Protein AF-A0A0N1C457-F1 (afdb_monomer_lite)

Foldseek 3Di:
DDDDDDDDDPDPPPPLDQDFDQAADDDDPCLVVWDKDKDFLVLLCPQPVQFNLSSCVPPPQKAQQVRDDPQADAQLQAEIAGNPPCPPASYLAFEAESHHTQAFQPSGHHNRLQPGSLQFGMKMWTAAADDDDPRVSHHGHYIYTYGDACVRNPQKDWDWDADPQGKIKIKIWGWDADPSKIKIKIKIWTWGQAAQPDDPVLDDPFFGHWTKIKMKIKMWIWDAPDSFKIKIKIWMWMKMWTDHGGPPFIKMKIKIKIKMWMFGHPPDTDIKIKMKMKMKIWGWDADSVPRDTPDTRPIDIDMDIDID

Secondary structure (DSSP, 8-state):
-PPPP---------PPP-----S-PPPPTTGGGSEEEEEEHHHHHT-TT--HHHHGGGSTTEEEGGG--TTTS-GGG--EEETTTTTTSS--EEEEETTEE-S-TTT----GGGS-GGGEEEEEEEESSS-STTGGG-SSEEEEEEEPPHHHH-SEEEEEEE-TT--EEEEEEE--EETTEEEEEEEEEEEE-----S-GGG--TTB---EEEEEEEEEEEEEEEETTEEEEEEEEEEEEEEE-SBTT-EEEEEEEEEEEEEEE-SSS-EEEEEEEEEEEEEEEEE-TTT-SEEEEE---EEEEEEE-

pLDDT: mean 89.5, std 13.27, range [35.31, 98.81]

Structure (mmCIF, N/CA/C/O backbone):
data_AF-A0A0N1C457-F1
#
_entry.id   AF-A0A0N1C457-F1
#
loop_
_atom_site.group_PDB
_atom_site.id
_atom_site.type_symbol
_atom_site.label_atom_id
_atom_site.label_alt_id
_atom_site.label_comp_id
_atom_site.label_asym_id
_atom_site.label_entity_id
_atom_site.label_seq_id
_atom_site.pdbx_PDB_ins_code
_atom_site.Cartn_x
_atom_site.Cartn_y
_atom_site.Cartn_z
_atom_site.occupancy
_atom_site.B_iso_or_equiv
_atom_site.auth_seq_id
_atom_site.auth_comp_id
_atom_site.auth_asym_id
_atom_site.auth_atom_id
_atom_site.pdbx_PDB_model_num
ATOM 1 N N . MET A 1 1 ? -26.236 -7.805 76.526 1.00 40.97 1 MET A N 1
ATOM 2 C CA . MET A 1 1 ? -26.616 -7.505 75.130 1.00 40.97 1 MET A CA 1
ATOM 3 C C . MET A 1 1 ? -25.550 -6.593 74.543 1.00 40.97 1 MET A C 1
ATOM 5 O O . MET A 1 1 ? -25.517 -5.427 74.907 1.00 40.97 1 MET A O 1
ATOM 9 N N . LEU A 1 2 ? -24.627 -7.135 73.743 1.00 35.31 2 LEU A N 1
ATOM 10 C CA . LEU A 1 2 ? -23.668 -6.343 72.961 1.00 35.31 2 LEU A CA 1
ATOM 11 C C . LEU A 1 2 ? -24.260 -6.084 71.563 1.00 35.31 2 LEU A C 1
ATOM 13 O O . LEU A 1 2 ? -24.882 -7.001 71.022 1.00 35.31 2 LEU A O 1
ATOM 17 N N . PRO A 1 3 ? -24.088 -4.889 70.972 1.00 45.28 3 PRO A N 1
ATOM 18 C CA . PRO A 1 3 ? -24.566 -4.611 69.626 1.00 45.28 3 PRO A CA 1
ATOM 19 C C . PRO A 1 3 ? -23.637 -5.261 68.590 1.00 45.28 3 PRO A C 1
ATOM 21 O O . PRO A 1 3 ? -22.413 -5.203 68.705 1.00 45.28 3 PRO A O 1
ATOM 24 N N . ALA A 1 4 ? -24.232 -5.897 67.583 1.00 40.72 4 ALA A N 1
ATOM 25 C CA . ALA A 1 4 ? -23.524 -6.476 66.451 1.00 40.72 4 ALA A CA 1
ATOM 26 C C . ALA A 1 4 ? -23.039 -5.362 65.506 1.00 40.72 4 ALA A C 1
ATOM 28 O O . ALA A 1 4 ? -23.840 -4.550 65.042 1.00 40.72 4 ALA A O 1
ATOM 29 N N . LEU A 1 5 ? -21.736 -5.332 65.210 1.00 46.19 5 LEU A N 1
ATOM 30 C CA . LEU A 1 5 ? -21.195 -4.537 64.108 1.00 46.19 5 LEU A CA 1
ATOM 31 C C . LEU A 1 5 ? -21.578 -5.196 62.778 1.00 46.19 5 LEU A C 1
ATOM 33 O O . LEU A 1 5 ? -21.236 -6.352 62.530 1.00 46.19 5 LEU A O 1
ATOM 37 N N . ALA A 1 6 ? -22.255 -4.445 61.913 1.00 43.31 6 ALA A N 1
ATOM 38 C CA . ALA A 1 6 ? -22.471 -4.828 60.527 1.00 43.31 6 ALA A CA 1
ATOM 39 C C . ALA A 1 6 ? -21.152 -4.689 59.748 1.00 43.31 6 ALA A C 1
ATOM 41 O O . ALA A 1 6 ? -20.626 -3.587 59.590 1.00 43.31 6 ALA A O 1
ATOM 42 N N . MET A 1 7 ? -20.614 -5.811 59.268 1.00 42.56 7 MET A N 1
ATOM 43 C CA . MET A 1 7 ? -19.548 -5.820 58.267 1.00 42.56 7 MET A CA 1
ATOM 44 C C . MET A 1 7 ? -20.120 -5.319 56.939 1.00 42.56 7 MET A C 1
ATOM 46 O O . MET A 1 7 ? -20.977 -5.966 56.339 1.00 42.56 7 MET A O 1
ATOM 50 N N . VAL A 1 8 ? -19.626 -4.174 56.471 1.00 46.50 8 VAL A N 1
ATOM 51 C CA . VAL A 1 8 ? -19.802 -3.743 55.084 1.00 46.50 8 VAL A CA 1
ATOM 52 C C . VAL A 1 8 ? -18.936 -4.658 54.223 1.00 46.50 8 VAL A C 1
ATOM 54 O O . VAL A 1 8 ? -17.710 -4.586 54.265 1.00 46.50 8 VAL A O 1
ATOM 57 N N . VAL A 1 9 ? -19.577 -5.557 53.481 1.00 45.03 9 VAL A N 1
ATOM 58 C CA . VAL A 1 9 ? -18.912 -6.354 52.448 1.00 45.03 9 VAL A CA 1
ATOM 59 C C . VAL A 1 9 ? -18.612 -5.409 51.282 1.00 45.03 9 VAL A C 1
ATOM 61 O O . VAL A 1 9 ? -19.547 -4.780 50.780 1.00 45.03 9 VAL A O 1
ATOM 64 N N . PRO A 1 10 ? -17.352 -5.260 50.840 1.00 43.53 10 PRO A N 1
ATOM 65 C CA . PRO A 1 10 ? -17.067 -4.497 49.638 1.00 43.53 10 PRO A CA 1
ATOM 66 C C . PRO A 1 10 ? -17.711 -5.223 48.455 1.00 43.53 10 PRO A C 1
ATOM 68 O O . PRO A 1 10 ? -17.363 -6.361 48.145 1.00 43.53 10 PRO A O 1
ATOM 71 N N . THR A 1 11 ? -18.670 -4.573 47.801 1.00 40.31 11 THR A N 1
ATOM 72 C CA . THR A 1 11 ? -19.134 -4.971 46.473 1.00 40.31 11 THR A CA 1
ATOM 73 C C . THR A 1 11 ? -17.927 -4.981 45.547 1.00 40.31 11 THR A C 1
ATOM 75 O O . THR A 1 11 ? -17.373 -3.927 45.233 1.00 40.31 11 THR A O 1
ATOM 78 N N . SER A 1 12 ? -17.500 -6.171 45.129 1.00 43.53 12 SER A N 1
ATOM 79 C CA . SER A 1 12 ? -16.571 -6.334 44.021 1.00 43.53 12 SER A CA 1
ATOM 80 C C . SER A 1 12 ? -17.226 -5.722 42.787 1.00 43.53 12 SER A C 1
ATOM 82 O O . SER A 1 12 ? -18.171 -6.290 42.241 1.00 43.53 12 SER A O 1
ATOM 84 N N . VAL A 1 13 ? -16.764 -4.541 42.375 1.00 43.06 13 VAL A N 1
ATOM 85 C CA . VAL A 1 13 ? -17.063 -4.016 41.044 1.00 43.06 13 VAL A CA 1
ATOM 86 C C . VAL A 1 13 ? -16.476 -5.033 40.078 1.00 43.06 13 VAL A C 1
ATOM 88 O O . VAL A 1 13 ? -15.259 -5.187 39.997 1.00 43.06 13 VAL A O 1
ATOM 91 N N . GLN A 1 14 ? -17.346 -5.798 39.427 1.00 46.25 14 GLN A N 1
ATOM 92 C CA . GLN A 1 14 ? -16.964 -6.685 38.343 1.00 46.25 14 GLN A CA 1
ATOM 93 C C . GLN A 1 14 ? -16.388 -5.765 37.267 1.00 46.25 14 GLN A C 1
ATOM 95 O O . GLN A 1 14 ? -17.127 -4.980 36.673 1.00 46.25 14 GLN A O 1
ATOM 100 N N . ALA A 1 15 ? -15.061 -5.745 37.133 1.00 52.09 15 ALA A N 1
ATOM 101 C CA . ALA A 1 15 ? -14.404 -4.942 36.117 1.00 52.09 15 ALA A CA 1
ATOM 102 C C . ALA A 1 15 ? -15.011 -5.357 34.775 1.00 52.09 15 ALA A C 1
ATOM 104 O O . ALA A 1 15 ? -14.940 -6.532 34.413 1.00 52.09 15 ALA A O 1
ATOM 105 N N . GLN A 1 16 ? -15.687 -4.425 34.099 1.00 58.00 16 GLN A N 1
ATOM 106 C CA . GLN A 1 16 ? -16.139 -4.657 32.735 1.00 58.00 16 GLN A CA 1
ATOM 107 C C . GLN A 1 16 ? -14.904 -5.019 31.915 1.00 58.00 16 GLN A C 1
ATOM 109 O O . GLN A 1 16 ? -13.926 -4.272 31.906 1.00 58.00 16 GLN A O 1
ATOM 114 N N . GLU A 1 17 ? -14.929 -6.200 31.308 1.00 67.44 17 GLU A N 1
ATOM 115 C CA . GLU A 1 17 ? -13.848 -6.677 30.459 1.00 67.44 17 GLU A CA 1
ATOM 116 C C . GLU A 1 17 ? -13.778 -5.772 29.227 1.00 67.44 17 GLU A C 1
ATOM 118 O O . GLU A 1 17 ? -14.739 -5.667 28.467 1.00 67.44 17 GLU A O 1
ATOM 123 N N . ILE A 1 18 ? -12.662 -5.062 29.068 1.00 68.62 18 ILE A N 1
ATOM 124 C CA . ILE A 1 18 ? -12.428 -4.192 27.917 1.00 68.62 18 ILE A CA 1
ATOM 125 C C . ILE A 1 18 ? -11.719 -5.037 26.863 1.00 68.62 18 ILE A C 1
ATOM 127 O O . ILE A 1 18 ? -10.550 -5.385 27.020 1.00 68.62 18 ILE A O 1
ATOM 131 N N . VAL A 1 19 ? -12.426 -5.378 25.786 1.00 70.81 19 VAL A N 1
ATOM 132 C CA . VAL A 1 19 ? -11.867 -6.175 24.687 1.00 70.81 19 VAL A CA 1
ATOM 133 C C . VAL A 1 19 ? -11.527 -5.255 23.520 1.00 70.81 19 VAL A C 1
ATOM 135 O O . VAL A 1 19 ? -12.410 -4.707 22.863 1.00 70.81 19 VAL A O 1
ATOM 138 N N . VAL A 1 20 ? -10.234 -5.107 23.234 1.00 75.38 20 VAL A N 1
ATOM 139 C CA . VAL A 1 20 ? -9.750 -4.345 22.076 1.00 75.38 20 VAL A CA 1
ATOM 140 C C . VAL A 1 20 ? -9.499 -5.287 20.908 1.00 75.38 20 VAL A C 1
ATOM 142 O O . VAL A 1 20 ? -8.620 -6.145 20.966 1.00 75.38 20 VAL A O 1
ATOM 145 N N . ILE A 1 21 ? -10.266 -5.108 19.831 1.00 86.00 21 ILE A N 1
ATOM 146 C CA . ILE A 1 21 ? -10.245 -6.004 18.668 1.00 86.00 21 ILE A CA 1
ATOM 147 C C . ILE A 1 21 ? -9.466 -5.369 17.522 1.00 86.00 21 ILE A C 1
ATOM 149 O O . ILE A 1 21 ? -8.806 -6.071 16.764 1.00 86.00 21 ILE A O 1
ATOM 153 N N . GLY A 1 22 ? -9.545 -4.046 17.350 1.00 76.75 22 GLY A N 1
ATOM 154 C CA . GLY A 1 22 ? -8.873 -3.358 16.245 1.00 76.75 22 GLY A CA 1
ATOM 155 C C . GLY A 1 22 ? -9.385 -3.744 14.849 1.00 76.75 22 GLY A C 1
ATOM 156 O O . GLY A 1 22 ? -8.773 -3.378 13.850 1.00 76.75 22 GLY A O 1
ATOM 157 N N . ALA A 1 23 ? -10.502 -4.460 14.751 1.00 86.50 23 ALA A N 1
ATOM 158 C CA . ALA A 1 23 ? -11.144 -4.806 13.488 1.00 86.50 23 ALA A CA 1
ATOM 159 C C . ALA A 1 23 ? -12.429 -3.994 13.298 1.00 86.50 23 ALA A C 1
ATOM 161 O O . ALA A 1 23 ? -12.865 -3.261 14.183 1.00 86.50 23 ALA A O 1
ATOM 162 N N . GLY A 1 24 ? -13.057 -4.122 12.133 1.00 85.81 24 GLY A N 1
ATOM 163 C CA . GLY A 1 24 ? -14.405 -3.602 11.931 1.00 85.81 24 GLY A CA 1
ATOM 164 C C . GLY A 1 24 ? -15.481 -4.333 12.721 1.00 85.81 24 GLY A C 1
ATOM 165 O O . GLY A 1 24 ? -15.199 -5.214 13.537 1.00 85.81 24 GLY A O 1
ATOM 166 N N . LEU A 1 25 ? -16.735 -3.992 12.423 1.00 89.06 25 LEU A N 1
ATOM 167 C CA . LEU A 1 25 ? -17.843 -4.892 12.728 1.00 89.06 25 LEU A CA 1
ATOM 168 C C . LEU A 1 25 ? -17.724 -6.180 11.915 1.00 89.06 25 LEU A C 1
ATOM 170 O O . LEU A 1 25 ? -17.139 -6.199 10.828 1.00 89.06 25 LEU A O 1
ATOM 174 N N . GLU A 1 26 ? -18.299 -7.245 12.460 1.00 84.12 26 GLU A N 1
ATOM 175 C CA . GLU A 1 26 ? -18.375 -8.528 11.779 1.00 84.12 26 GLU A CA 1
ATOM 176 C C . GLU A 1 26 ? -19.161 -8.424 10.471 1.00 84.12 26 GLU A C 1
ATOM 178 O O . GLU A 1 26 ? -20.007 -7.545 10.270 1.00 84.12 26 GLU A O 1
ATOM 183 N N . ALA A 1 27 ? -18.868 -9.350 9.560 1.00 78.62 27 ALA A N 1
ATOM 184 C CA . ALA A 1 27 ? -19.582 -9.429 8.302 1.00 78.62 27 ALA A CA 1
ATOM 185 C C . ALA A 1 27 ? -21.084 -9.678 8.556 1.00 78.62 27 ALA A C 1
ATOM 187 O O . ALA A 1 27 ? -21.442 -10.452 9.447 1.00 78.62 27 ALA A O 1
ATOM 188 N N . PRO A 1 28 ? -21.983 -9.061 7.769 1.00 77.88 28 PRO A N 1
ATOM 189 C CA . PRO A 1 28 ? -23.415 -9.244 7.959 1.00 77.88 28 PRO A CA 1
ATOM 190 C C . PRO A 1 28 ? -23.817 -10.712 7.725 1.00 77.88 28 PRO A C 1
ATOM 192 O O . PRO A 1 28 ? -23.174 -11.394 6.925 1.00 77.88 28 PRO A O 1
ATOM 195 N N . PRO A 1 29 ? -24.941 -11.191 8.291 1.00 77.62 29 PRO A N 1
ATOM 196 C CA . PRO A 1 29 ? -25.407 -12.573 8.109 1.00 77.62 29 PRO A CA 1
ATOM 197 C C . PRO A 1 29 ? -25.621 -12.996 6.648 1.00 77.62 29 PRO A C 1
ATOM 199 O O . PRO A 1 29 ? -25.626 -14.182 6.339 1.00 77.62 29 PRO A O 1
ATOM 202 N N . ALA A 1 30 ? -25.794 -12.033 5.737 1.00 76.62 30 ALA A N 1
ATOM 203 C CA . ALA A 1 30 ? -25.919 -12.265 4.299 1.00 76.62 30 ALA A CA 1
ATOM 204 C C . ALA A 1 30 ? -24.568 -12.438 3.575 1.00 76.62 30 ALA A C 1
ATOM 206 O O . ALA A 1 30 ? -24.553 -12.791 2.398 1.00 76.62 30 ALA A O 1
ATOM 207 N N . ALA A 1 31 ? -23.432 -12.204 4.240 1.00 75.62 31 ALA A N 1
ATOM 208 C CA . ALA A 1 31 ? -22.099 -12.340 3.652 1.00 75.62 31 ALA A CA 1
ATOM 209 C C . ALA A 1 31 ? -21.825 -13.726 3.029 1.00 75.62 31 ALA A C 1
ATOM 211 O O . ALA A 1 31 ? -21.263 -13.751 1.933 1.00 75.62 31 ALA A O 1
ATOM 212 N N . PRO A 1 32 ? -22.277 -14.861 3.609 1.00 76.38 32 PRO A N 1
ATOM 213 C CA . PRO A 1 32 ? -22.110 -16.183 2.998 1.00 76.38 32 PRO A CA 1
ATOM 214 C C . PRO A 1 32 ? -22.813 -16.356 1.644 1.00 76.38 32 PRO A C 1
ATOM 216 O O . PRO A 1 32 ? -22.491 -17.286 0.910 1.00 76.38 32 PRO A O 1
ATOM 219 N N . ALA A 1 33 ? -23.766 -15.483 1.289 1.00 79.56 33 ALA A N 1
ATOM 220 C CA . ALA A 1 33 ? -24.382 -15.497 -0.039 1.00 79.56 33 ALA A CA 1
ATOM 221 C C . ALA A 1 33 ? -23.400 -15.062 -1.143 1.00 79.56 33 ALA A C 1
ATOM 223 O O . ALA A 1 33 ? -23.609 -15.371 -2.318 1.00 79.56 33 ALA A O 1
ATOM 224 N N . TYR A 1 34 ? -22.327 -14.355 -0.779 1.00 78.69 34 TYR A N 1
ATOM 225 C CA . TYR A 1 34 ? -21.251 -13.989 -1.688 1.00 78.69 34 TYR A CA 1
ATOM 226 C C . TYR A 1 34 ? -20.156 -15.049 -1.695 1.00 78.69 34 TYR A C 1
ATOM 228 O O . TYR A 1 34 ? -19.904 -15.751 -0.719 1.00 78.69 34 TYR A O 1
ATOM 236 N N . ASN A 1 35 ? -19.447 -15.136 -2.817 1.00 83.38 35 ASN A N 1
ATOM 237 C CA . ASN A 1 35 ? -18.304 -16.025 -2.921 1.00 83.38 35 ASN A CA 1
ATOM 238 C C . ASN A 1 35 ? -17.059 -15.335 -2.343 1.00 83.38 35 ASN A C 1
ATOM 240 O O . ASN A 1 35 ? -16.401 -14.557 -3.046 1.00 83.38 35 ASN A O 1
ATOM 244 N N . ILE A 1 36 ? -16.794 -15.604 -1.063 1.00 88.06 36 ILE A N 1
ATOM 245 C CA . ILE A 1 36 ? -15.694 -15.038 -0.278 1.00 88.06 36 ILE A CA 1
ATOM 246 C C . ILE A 1 36 ? -14.602 -16.095 -0.107 1.00 88.06 36 ILE A C 1
ATOM 248 O O . ILE A 1 36 ? -14.870 -17.225 0.295 1.00 88.06 36 ILE A O 1
ATOM 252 N N . GLN A 1 37 ? -13.361 -15.716 -0.395 1.00 91.88 37 GLN A N 1
ATOM 253 C CA . GLN A 1 37 ? -12.172 -16.505 -0.097 1.00 91.88 37 GLN A CA 1
ATOM 254 C C . GLN A 1 37 ? -11.291 -15.728 0.877 1.00 91.88 37 GLN A C 1
ATOM 256 O O . GLN A 1 37 ? -10.879 -14.612 0.571 1.00 91.88 37 GLN A O 1
ATOM 261 N N . THR A 1 38 ? -10.981 -16.323 2.024 1.00 93.50 38 THR A N 1
ATOM 262 C CA . THR A 1 38 ? -10.044 -15.747 2.994 1.00 93.50 38 THR A CA 1
ATOM 263 C C . THR A 1 38 ? -8.648 -16.306 2.750 1.00 93.50 38 THR A C 1
ATOM 265 O O . THR A 1 38 ? -8.479 -17.514 2.595 1.00 93.50 38 THR A O 1
ATOM 268 N N . ILE A 1 39 ? -7.661 -15.419 2.705 1.00 95.25 39 ILE A N 1
ATOM 269 C CA . ILE A 1 39 ? -6.234 -15.728 2.739 1.00 95.25 39 ILE A CA 1
ATOM 270 C C . ILE A 1 39 ? -5.750 -15.274 4.114 1.00 95.25 39 ILE A C 1
ATOM 272 O O . ILE A 1 39 ? -5.825 -14.086 4.434 1.00 95.25 39 ILE A O 1
ATOM 276 N N . ASP A 1 40 ? -5.334 -16.222 4.945 1.00 95.56 40 ASP A N 1
ATOM 277 C CA . ASP A 1 40 ? -4.833 -15.949 6.290 1.00 95.56 40 ASP A CA 1
ATOM 278 C C . ASP A 1 40 ? -3.399 -15.397 6.275 1.00 95.56 40 ASP A C 1
ATOM 280 O O . ASP A 1 40 ? -2.736 -15.326 5.235 1.00 95.56 40 ASP A O 1
ATOM 284 N N . ARG A 1 41 ? -2.928 -14.960 7.447 1.00 94.88 41 ARG A N 1
ATOM 285 C CA . ARG A 1 41 ? -1.592 -14.386 7.628 1.00 94.88 41 ARG A CA 1
ATOM 286 C C . ARG A 1 41 ? -0.486 -15.322 7.158 1.00 94.88 41 ARG A C 1
ATOM 288 O O . ARG A 1 41 ? 0.412 -14.868 6.456 1.00 94.88 41 ARG A O 1
ATOM 295 N N . ASP A 1 42 ? -0.549 -16.596 7.526 1.00 94.19 42 ASP A N 1
ATOM 296 C CA . ASP A 1 42 ? 0.491 -17.563 7.177 1.00 94.19 42 ASP A CA 1
ATOM 297 C C . ASP A 1 42 ? 0.603 -17.680 5.656 1.00 94.19 42 ASP A C 1
ATOM 299 O O . ASP A 1 42 ? 1.690 -17.524 5.095 1.00 94.19 42 ASP A O 1
ATOM 303 N N . ARG A 1 43 ? -0.533 -17.787 4.956 1.00 94.00 43 ARG A N 1
ATOM 304 C CA . ARG A 1 43 ? -0.544 -17.825 3.495 1.00 94.00 43 ARG A CA 1
ATOM 305 C C . ARG A 1 43 ? -0.128 -16.502 2.848 1.00 94.00 43 ARG A C 1
ATOM 307 O O . ARG A 1 43 ? 0.490 -16.527 1.783 1.00 94.00 43 ARG A O 1
ATOM 314 N N . LEU A 1 44 ? -0.437 -15.353 3.457 1.00 94.69 44 LEU A N 1
ATOM 315 C CA . LEU A 1 44 ? 0.055 -14.046 2.995 1.00 94.69 44 LEU A CA 1
ATOM 316 C C . LEU A 1 44 ? 1.587 -13.951 3.068 1.00 94.69 44 LEU A C 1
ATOM 318 O O . LEU A 1 44 ? 2.201 -13.338 2.195 1.00 94.69 44 LEU A O 1
ATOM 322 N N . LEU A 1 45 ? 2.194 -14.564 4.087 1.00 93.69 45 LEU A N 1
ATOM 323 C CA . LEU A 1 45 ? 3.640 -14.562 4.325 1.00 93.69 45 LEU A CA 1
ATOM 324 C C . LEU A 1 45 ? 4.408 -15.584 3.472 1.00 93.69 45 LEU A C 1
ATOM 326 O O . LEU A 1 45 ? 5.610 -15.431 3.272 1.00 93.69 45 LEU A O 1
ATOM 330 N N . GLU A 1 46 ? 3.734 -16.604 2.940 1.00 93.00 46 GLU A N 1
ATOM 331 C CA . GLU A 1 46 ? 4.342 -17.631 2.081 1.00 93.00 46 GLU A CA 1
ATOM 332 C C . GLU A 1 46 ? 4.713 -17.134 0.673 1.00 93.00 46 GLU A C 1
ATOM 334 O O . GLU A 1 46 ? 5.440 -17.818 -0.055 1.00 93.00 46 GLU A O 1
ATOM 339 N N . ALA A 1 47 ? 4.224 -15.963 0.254 1.00 87.88 47 ALA A N 1
ATOM 340 C CA . ALA A 1 47 ? 4.549 -15.403 -1.052 1.00 87.88 47 ALA A CA 1
ATOM 341 C C . ALA A 1 47 ? 6.051 -15.084 -1.141 1.00 87.88 47 ALA A C 1
ATOM 343 O O . ALA A 1 47 ? 6.530 -14.109 -0.567 1.00 87.88 47 ALA A O 1
ATOM 344 N N . ALA A 1 48 ? 6.794 -15.879 -1.916 1.00 85.06 48 ALA A N 1
ATOM 345 C CA . ALA A 1 48 ? 8.250 -15.758 -2.045 1.00 85.06 48 ALA A CA 1
ATOM 346 C C . ALA A 1 48 ? 8.719 -14.389 -2.568 1.00 85.06 48 ALA A C 1
ATOM 348 O O . ALA A 1 48 ? 9.866 -14.001 -2.357 1.00 85.06 48 ALA A O 1
ATOM 349 N N . SER A 1 49 ? 7.849 -13.659 -3.267 1.00 87.44 49 SER A N 1
ATOM 350 C CA . SER A 1 49 ? 8.125 -12.297 -3.724 1.00 87.44 49 SER A CA 1
ATOM 351 C C . SER A 1 49 ? 8.023 -11.237 -2.621 1.00 87.44 49 SER A C 1
ATOM 353 O O . SER A 1 49 ? 8.459 -10.107 -2.847 1.00 87.44 49 SER A O 1
ATOM 355 N N . GLY A 1 50 ? 7.415 -11.560 -1.473 1.00 89.44 50 GLY A N 1
ATOM 356 C CA . GLY A 1 50 ? 7.098 -10.608 -0.406 1.00 89.44 50 GLY A CA 1
ATOM 357 C C . GLY A 1 50 ? 6.030 -9.579 -0.794 1.00 89.44 50 GLY A C 1
ATOM 358 O O . GLY A 1 50 ? 5.914 -8.538 -0.150 1.00 89.44 50 GLY A O 1
ATOM 359 N N . ARG A 1 51 ? 5.276 -9.812 -1.881 1.00 91.31 51 ARG A N 1
ATOM 360 C CA . ARG A 1 51 ? 4.311 -8.849 -2.432 1.00 91.31 51 ARG A CA 1
ATOM 361 C C . ARG A 1 51 ? 2.874 -9.299 -2.246 1.00 91.31 51 ARG A C 1
ATOM 363 O O . ARG A 1 51 ? 2.530 -10.469 -2.422 1.00 91.31 51 ARG A O 1
ATOM 370 N N . LEU A 1 52 ? 2.012 -8.326 -1.970 1.00 94.44 52 LEU A N 1
ATOM 371 C CA . LEU A 1 52 ? 0.590 -8.564 -1.771 1.00 94.44 52 LEU A CA 1
ATOM 372 C C . LEU A 1 52 ? -0.070 -9.132 -3.030 1.00 94.44 52 LEU A C 1
ATOM 374 O O . LEU A 1 52 ? -0.831 -10.089 -2.949 1.00 94.44 52 LEU A O 1
ATOM 378 N N . GLU A 1 53 ? 0.222 -8.581 -4.204 1.00 92.56 53 GLU A N 1
ATOM 379 C CA . GLU A 1 53 ? -0.393 -9.007 -5.461 1.00 92.56 53 GLU A CA 1
ATOM 380 C C . GLU A 1 53 ? 0.003 -10.424 -5.905 1.00 92.56 53 GLU A C 1
ATOM 382 O O . GLU A 1 53 ? -0.668 -11.008 -6.759 1.00 92.56 53 GLU A O 1
ATOM 387 N N . ASP A 1 54 ? 1.078 -10.975 -5.343 1.00 92.12 54 ASP A N 1
ATOM 388 C CA . ASP A 1 54 ? 1.486 -12.366 -5.528 1.00 92.12 54 ASP A CA 1
ATOM 389 C C . ASP A 1 54 ? 0.782 -13.276 -4.516 1.00 92.12 54 ASP A C 1
ATOM 391 O O . ASP A 1 54 ? 0.192 -14.284 -4.899 1.00 92.12 54 ASP A O 1
ATOM 395 N N . ALA A 1 55 ? 0.704 -12.868 -3.244 1.00 93.44 55 ALA A N 1
ATOM 396 C CA . ALA A 1 55 ? -0.082 -13.578 -2.233 1.00 93.44 55 ALA A CA 1
ATOM 397 C C . ALA A 1 55 ? -1.565 -13.712 -2.641 1.00 93.44 55 ALA A C 1
ATOM 399 O O . ALA A 1 55 ? -2.162 -14.793 -2.568 1.00 93.44 55 ALA A O 1
ATOM 400 N N . LEU A 1 56 ? -2.142 -12.628 -3.173 1.00 93.62 56 LEU A N 1
ATOM 401 C CA . LEU A 1 56 ? -3.511 -12.589 -3.694 1.00 93.62 56 LEU A CA 1
ATOM 402 C C . LEU A 1 56 ? -3.705 -13.435 -4.964 1.00 93.62 56 LEU A C 1
ATOM 404 O O . LEU A 1 56 ? -4.843 -13.768 -5.291 1.00 93.62 56 LEU A O 1
ATOM 408 N N . SER A 1 57 ? -2.634 -13.824 -5.669 1.00 90.88 57 SER A N 1
ATOM 409 C CA . SER A 1 57 ? -2.732 -14.660 -6.877 1.00 90.88 57 SER A CA 1
ATOM 410 C C . SER A 1 57 ? -3.265 -16.068 -6.603 1.00 90.88 57 SER A C 1
ATOM 412 O O . SER A 1 57 ? -3.797 -16.717 -7.504 1.00 90.88 57 SER A O 1
ATOM 414 N N . SER A 1 58 ? -3.204 -16.506 -5.342 1.00 87.06 58 SER A N 1
ATOM 415 C CA . SER A 1 58 ? -3.834 -17.740 -4.871 1.00 87.06 58 SER A CA 1
ATOM 416 C C . SER A 1 58 ? -5.370 -17.676 -4.849 1.00 87.06 58 SER A C 1
ATOM 418 O O . SER A 1 58 ? -6.033 -18.715 -4.769 1.00 87.06 58 SER A O 1
ATOM 420 N N . ALA A 1 59 ? -5.961 -16.479 -4.945 1.00 90.50 59 ALA A N 1
ATOM 421 C CA . ALA A 1 59 ? 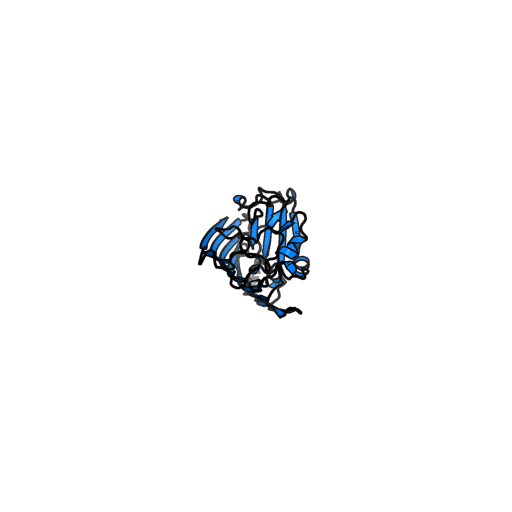-7.404 -16.320 -5.006 1.00 90.50 59 ALA A CA 1
ATOM 422 C C . ALA A 1 59 ? -7.953 -16.663 -6.396 1.00 90.50 59 ALA A C 1
ATOM 424 O O . ALA A 1 59 ? -7.506 -16.144 -7.423 1.00 90.50 59 ALA A O 1
ATOM 425 N N . ALA A 1 60 ? -8.991 -17.500 -6.448 1.00 86.19 60 ALA A N 1
ATOM 426 C CA . ALA A 1 60 ? -9.567 -17.899 -7.726 1.00 86.19 60 ALA A CA 1
ATOM 427 C C . ALA A 1 60 ? -10.137 -16.683 -8.478 1.00 86.19 60 ALA A C 1
ATOM 429 O O . ALA A 1 60 ? -10.885 -15.875 -7.921 1.00 86.19 60 ALA A O 1
ATOM 430 N N . GLY A 1 61 ? -9.800 -16.570 -9.765 1.00 87.50 61 GLY A N 1
ATOM 431 C CA . GLY A 1 61 ? -10.247 -15.479 -10.632 1.00 87.50 61 GLY A CA 1
ATOM 432 C C . GLY A 1 61 ? -9.515 -14.149 -10.433 1.00 87.50 61 GLY A C 1
ATOM 433 O O . GLY A 1 61 ? -9.925 -13.178 -11.069 1.00 87.50 61 GLY A O 1
ATOM 434 N N . PHE A 1 62 ? -8.474 -14.098 -9.594 1.00 90.69 62 PHE A N 1
ATOM 435 C CA . PHE A 1 62 ? -7.577 -12.953 -9.459 1.00 90.69 62 PHE A CA 1
ATOM 436 C C . PHE A 1 62 ? -6.655 -12.820 -10.671 1.00 90.69 62 PHE A C 1
ATOM 438 O O . PHE A 1 62 ? -6.077 -13.794 -11.151 1.00 90.69 62 PHE A O 1
ATOM 445 N N . GLN A 1 63 ? -6.487 -11.591 -11.154 1.00 89.56 63 GLN A N 1
ATOM 446 C CA . GLN A 1 63 ? -5.462 -11.269 -12.135 1.00 89.56 63 GLN A CA 1
ATOM 447 C C . GLN A 1 63 ? -4.961 -9.838 -11.931 1.00 89.56 63 GLN A C 1
ATOM 449 O O . GLN A 1 63 ? -5.751 -8.899 -11.812 1.00 89.56 63 GLN A O 1
ATOM 454 N N . GLN A 1 64 ? -3.641 -9.661 -11.975 1.00 88.62 64 GLN A N 1
ATOM 455 C CA . GLN A 1 64 ? -3.025 -8.339 -12.052 1.00 88.62 64 GLN A CA 1
ATOM 456 C C . GLN A 1 64 ? -3.302 -7.698 -13.419 1.00 88.62 64 GLN A C 1
ATOM 458 O O . GLN A 1 64 ? -3.247 -8.356 -14.472 1.00 88.62 64 GLN A O 1
ATOM 463 N N . PHE A 1 65 ? -3.558 -6.393 -13.425 1.00 83.69 65 PHE A N 1
ATOM 464 C CA . PHE A 1 65 ? -3.633 -5.616 -14.654 1.00 83.69 65 PHE A CA 1
ATOM 465 C C . PHE A 1 65 ? -2.280 -5.676 -15.377 1.00 83.69 65 PHE A C 1
ATOM 467 O O . PHE A 1 65 ? -1.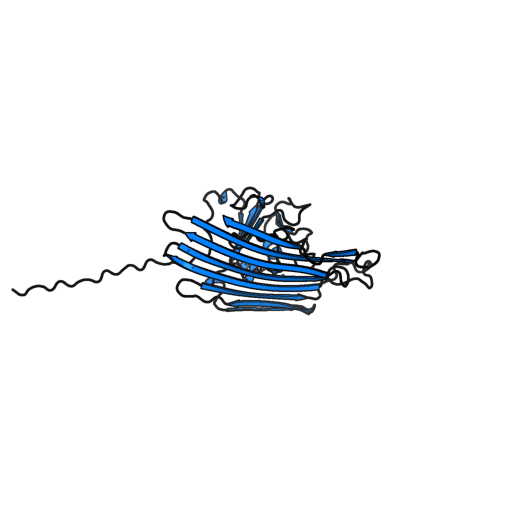227 -5.474 -14.785 1.00 83.69 65 PHE A O 1
ATOM 474 N N . ARG A 1 66 ? -2.291 -6.054 -16.662 1.00 83.19 66 ARG A N 1
ATOM 475 C CA . ARG A 1 66 ? -1.081 -6.294 -17.482 1.00 83.19 66 ARG A CA 1
ATOM 476 C C . ARG A 1 66 ? -0.086 -7.342 -16.935 1.00 83.19 66 ARG A C 1
ATOM 478 O O . ARG A 1 66 ? 1.010 -7.449 -17.480 1.00 83.19 66 ARG A O 1
ATOM 485 N N . ARG A 1 67 ? -0.482 -8.160 -15.945 1.00 84.94 67 ARG A N 1
ATOM 486 C CA . ARG A 1 67 ? 0.259 -9.345 -15.452 1.00 84.94 67 ARG A CA 1
ATOM 487 C C . ARG A 1 67 ? 1.735 -9.060 -15.140 1.00 84.94 67 ARG A C 1
ATOM 489 O O . ARG A 1 67 ? 2.610 -9.829 -15.526 1.00 84.94 67 ARG A O 1
ATOM 496 N N . SER A 1 68 ? 2.005 -7.918 -14.520 1.00 83.56 68 SER A N 1
ATOM 497 C CA . SER A 1 68 ? 3.352 -7.482 -14.156 1.00 83.56 68 SER A CA 1
ATOM 498 C C . SER A 1 68 ? 3.339 -6.998 -12.714 1.00 83.56 68 SER A C 1
ATOM 500 O O . SER A 1 68 ? 2.483 -6.186 -12.370 1.00 83.56 68 SER A O 1
ATOM 502 N N . ASP A 1 69 ? 4.303 -7.461 -11.919 1.00 84.56 69 ASP A N 1
ATOM 503 C CA . ASP A 1 69 ? 4.398 -7.124 -10.497 1.00 84.56 69 ASP A CA 1
ATOM 504 C C . ASP A 1 69 ? 4.631 -5.621 -10.250 1.00 84.56 69 ASP A C 1
ATOM 506 O O . ASP A 1 69 ? 4.907 -4.823 -11.169 1.00 84.56 69 ASP A O 1
ATOM 510 N N . SER A 1 70 ? 4.551 -5.226 -8.978 1.00 87.06 70 SER A N 1
ATOM 511 C CA . SER A 1 70 ? 4.787 -3.856 -8.540 1.00 87.06 70 SER A CA 1
ATOM 512 C C . SER A 1 70 ? 6.253 -3.414 -8.591 1.00 87.06 70 SER A C 1
ATOM 514 O O . SER A 1 70 ? 6.577 -2.373 -8.038 1.00 87.06 70 SER A O 1
ATOM 516 N N . ARG A 1 71 ? 7.165 -4.155 -9.224 1.00 89.44 71 ARG A N 1
ATOM 517 C CA . ARG A 1 71 ? 8.572 -3.743 -9.381 1.00 89.44 71 ARG A CA 1
ATOM 518 C C . ARG A 1 71 ? 8.920 -3.480 -10.836 1.00 89.44 71 ARG A C 1
ATOM 520 O O . ARG A 1 71 ? 9.747 -2.624 -11.126 1.00 89.44 71 ARG A O 1
ATOM 527 N N . ALA A 1 72 ? 8.264 -4.183 -11.757 1.00 89.69 72 ALA A N 1
ATOM 528 C CA . ALA A 1 72 ? 8.639 -4.194 -13.167 1.00 89.69 72 ALA A CA 1
ATOM 529 C C . ALA A 1 72 ? 7.676 -3.466 -14.114 1.00 89.69 72 ALA A C 1
ATOM 531 O O . ALA A 1 72 ? 7.824 -3.549 -15.336 1.00 89.69 72 ALA A O 1
ATOM 532 N N . SER A 1 73 ? 6.686 -2.750 -13.587 1.00 90.12 73 SER A N 1
ATOM 533 C CA . SER A 1 73 ? 5.709 -2.025 -14.406 1.00 90.12 73 SER A CA 1
ATOM 534 C C . SER A 1 73 ? 5.465 -0.603 -13.912 1.00 90.12 73 SER A C 1
ATOM 536 O O . SER A 1 73 ? 5.984 -0.191 -12.882 1.00 90.12 73 SER A O 1
ATOM 538 N N . ASN A 1 74 ? 4.725 0.196 -14.676 1.00 92.88 74 ASN A N 1
ATOM 539 C CA . ASN A 1 74 ? 4.400 1.566 -14.280 1.00 92.88 74 ASN A CA 1
ATOM 540 C C . ASN A 1 74 ? 3.408 1.545 -13.095 1.00 92.88 74 ASN A C 1
ATOM 542 O O . ASN A 1 74 ? 2.479 0.736 -13.145 1.00 92.88 74 ASN A O 1
ATOM 546 N N . PRO A 1 75 ? 3.540 2.407 -12.065 1.00 92.06 75 PRO A N 1
ATOM 547 C CA . PRO A 1 75 ? 2.561 2.516 -10.981 1.00 92.06 75 PRO A CA 1
ATOM 548 C C . PRO A 1 75 ? 1.119 2.679 -11.481 1.00 92.06 75 PRO A C 1
ATOM 550 O O . PRO A 1 75 ? 0.224 2.002 -10.994 1.00 92.06 75 PRO A O 1
ATOM 553 N N . SER A 1 76 ? 0.893 3.449 -12.553 1.00 91.38 76 SER A N 1
ATOM 554 C CA . SER A 1 76 ? -0.440 3.608 -13.164 1.00 91.38 76 SER A CA 1
ATOM 555 C C . SER A 1 76 ? -0.999 2.336 -13.822 1.00 91.38 76 SER A C 1
ATOM 557 O O . SER A 1 76 ? -2.150 2.322 -14.253 1.00 91.38 76 SER A O 1
ATOM 559 N N . ALA A 1 77 ? -0.206 1.267 -13.924 1.00 90.06 77 ALA A N 1
ATOM 560 C CA . ALA A 1 77 ? -0.622 -0.053 -14.387 1.00 90.06 77 ALA A CA 1
ATOM 561 C C . ALA A 1 77 ? -0.828 -1.054 -13.233 1.00 90.06 77 ALA A C 1
ATOM 563 O O . ALA A 1 77 ? -1.038 -2.235 -13.495 1.00 90.06 77 ALA A O 1
ATOM 564 N N . GLN A 1 78 ? -0.773 -0.604 -11.978 1.00 90.62 78 GLN A N 1
ATOM 565 C CA . GLN A 1 78 ? -0.970 -1.448 -10.803 1.00 90.62 78 GLN A CA 1
ATOM 566 C C . GLN A 1 78 ? -2.444 -1.537 -10.445 1.00 90.62 78 GLN A C 1
ATOM 568 O O . GLN A 1 78 ? -3.036 -0.578 -9.962 1.00 90.62 78 GLN A O 1
ATOM 573 N N . GLY A 1 79 ? -3.043 -2.701 -10.626 1.00 89.69 79 GLY A N 1
ATOM 574 C CA . GLY A 1 79 ? -4.385 -2.941 -10.127 1.00 89.69 79 GLY A CA 1
ATOM 575 C C . GLY A 1 79 ? -4.833 -4.361 -10.379 1.00 89.69 79 GLY A C 1
ATOM 576 O O . GLY A 1 79 ? -4.085 -5.189 -10.906 1.00 89.69 79 GLY A O 1
ATOM 577 N N . VAL A 1 80 ? -6.047 -4.654 -9.933 1.00 88.69 80 VAL A N 1
ATOM 578 C CA . VAL A 1 80 ? -6.566 -6.016 -9.877 1.00 88.69 80 VAL A CA 1
ATOM 579 C C . VAL A 1 80 ? -7.889 -6.079 -10.607 1.00 88.69 80 VAL A C 1
ATOM 581 O O . VAL A 1 80 ? -8.717 -5.163 -10.570 1.00 88.69 80 VAL A O 1
ATOM 584 N N . THR A 1 81 ? -8.090 -7.206 -11.269 1.00 87.44 81 THR A N 1
ATOM 585 C CA . THR A 1 81 ? -9.395 -7.623 -11.742 1.00 87.44 81 THR A CA 1
ATOM 586 C C . THR A 1 81 ? -9.740 -8.976 -11.149 1.00 87.44 81 THR A C 1
ATOM 588 O O . THR A 1 81 ? -8.882 -9.839 -10.958 1.00 87.44 81 THR A O 1
ATOM 591 N N . LEU A 1 82 ? -11.023 -9.142 -10.859 1.00 88.12 82 LEU A N 1
ATOM 592 C CA . LEU A 1 82 ? -11.628 -10.417 -10.532 1.00 88.12 82 LEU A CA 1
ATOM 593 C C . LEU A 1 82 ? -12.527 -10.836 -11.699 1.00 88.12 82 LEU A C 1
ATOM 595 O O . LEU A 1 82 ? -13.162 -10.000 -12.346 1.00 88.12 82 LEU A O 1
ATOM 599 N N . ARG A 1 83 ? -12.584 -12.139 -11.989 1.00 84.38 83 ARG A N 1
ATOM 600 C CA . ARG A 1 83 ? -13.468 -12.706 -13.031 1.00 84.38 83 ARG A CA 1
ATOM 601 C C . ARG A 1 83 ? -13.205 -12.152 -14.445 1.00 84.38 83 ARG A C 1
ATOM 603 O O . ARG A 1 83 ? -14.113 -12.131 -15.269 1.00 84.38 83 ARG A O 1
ATOM 610 N N . ALA A 1 84 ? -11.983 -11.688 -14.714 1.00 79.81 84 ALA A N 1
ATOM 611 C CA . ALA A 1 84 ? -11.570 -11.077 -15.984 1.00 79.81 84 ALA A CA 1
ATOM 612 C C . ALA A 1 84 ? -12.356 -9.808 -16.403 1.00 79.81 84 ALA A C 1
ATOM 614 O O . ALA A 1 84 ? -12.272 -9.367 -17.551 1.00 79.81 84 ALA A O 1
ATOM 615 N N . LEU A 1 85 ? -13.071 -9.163 -15.477 1.00 76.38 85 LEU A N 1
ATOM 616 C CA . LEU A 1 85 ? -13.809 -7.920 -15.714 1.00 76.38 85 LEU A CA 1
ATOM 617 C C . LEU A 1 85 ? -12.871 -6.709 -15.571 1.00 76.38 85 LEU A C 1
ATOM 619 O O . LEU A 1 85 ? -12.980 -5.962 -14.605 1.00 76.38 85 LEU A O 1
ATOM 623 N N . GLY A 1 86 ? -11.883 -6.550 -16.465 1.00 65.44 86 GLY A N 1
ATOM 624 C CA . GLY A 1 86 ? -10.733 -5.659 -16.204 1.00 65.44 86 GLY A CA 1
ATOM 625 C C . GLY A 1 86 ? -10.021 -5.007 -17.393 1.00 65.44 86 GLY A C 1
ATOM 626 O O . GLY A 1 86 ? -9.182 -4.145 -17.166 1.00 65.44 86 GLY A O 1
ATOM 627 N N . GLY A 1 87 ? -10.348 -5.345 -18.644 1.00 60.66 87 GLY A N 1
ATOM 628 C CA . GLY A 1 87 ? -9.467 -5.075 -19.799 1.00 60.66 87 GLY A CA 1
ATOM 629 C C . GLY A 1 87 ? -9.028 -3.619 -20.045 1.00 60.66 87 GLY A C 1
ATOM 630 O O . GLY A 1 87 ? -7.931 -3.408 -20.551 1.00 60.66 87 GLY A O 1
ATOM 631 N N . ASN A 1 88 ? -9.833 -2.621 -19.655 1.00 63.81 88 ASN A N 1
ATOM 632 C CA . ASN A 1 88 ? -9.628 -1.218 -20.066 1.00 63.81 88 ASN A CA 1
ATOM 633 C C . ASN A 1 88 ? -9.353 -0.223 -18.922 1.00 63.81 88 ASN A C 1
ATOM 635 O O . ASN A 1 88 ? -9.367 0.978 -19.159 1.00 63.81 88 ASN A O 1
ATOM 639 N N . ALA A 1 89 ? -9.205 -0.679 -17.677 1.00 67.06 89 ALA A N 1
ATOM 640 C CA . ALA A 1 89 ? -8.978 0.209 -16.531 1.00 67.06 89 ALA A CA 1
ATOM 641 C C . ALA A 1 89 ? -7.985 -0.443 -15.578 1.00 67.06 89 ALA A C 1
ATOM 643 O O . ALA A 1 89 ? -7.978 -1.668 -15.467 1.00 67.06 89 ALA A O 1
ATOM 644 N N . THR A 1 90 ? -7.182 0.374 -14.901 1.00 76.19 90 THR A N 1
ATOM 645 C CA . THR A 1 90 ? -6.105 -0.117 -14.043 1.00 76.19 90 THR A CA 1
ATOM 646 C C . THR A 1 90 ? -6.621 -1.005 -12.914 1.00 76.19 90 THR A C 1
ATOM 648 O O . THR A 1 90 ? -6.069 -2.080 -12.701 1.00 76.19 90 THR A O 1
ATOM 651 N N . SER A 1 91 ? -7.718 -0.625 -12.252 1.00 79.44 91 SER A N 1
ATOM 652 C CA . SER A 1 91 ? -8.419 -1.492 -11.302 1.00 79.44 91 SER A CA 1
ATOM 653 C C . SER A 1 91 ? -9.932 -1.444 -11.517 1.00 79.44 91 SER A C 1
ATOM 655 O O . SER A 1 91 ? -10.503 -0.385 -11.773 1.00 79.44 91 SER A O 1
ATOM 657 N N . ARG A 1 92 ? -10.589 -2.605 -11.420 1.00 81.69 92 ARG A N 1
ATOM 658 C CA . ARG A 1 92 ? -12.063 -2.744 -11.322 1.00 81.69 92 ARG A CA 1
ATOM 659 C C . ARG A 1 92 ? -12.493 -3.517 -10.073 1.00 81.69 92 ARG A C 1
ATOM 661 O O . ARG A 1 92 ? -13.678 -3.793 -9.886 1.00 81.69 92 ARG A O 1
ATOM 668 N N . THR A 1 93 ? -11.516 -3.882 -9.254 1.00 89.12 93 THR A N 1
ATOM 669 C CA . THR A 1 93 ? -11.693 -4.478 -7.940 1.00 89.12 93 THR A CA 1
ATOM 670 C C . THR A 1 93 ? -11.406 -3.400 -6.906 1.00 89.12 93 THR A C 1
ATOM 672 O O . THR A 1 93 ? -10.362 -2.742 -6.961 1.00 89.12 93 THR A O 1
ATOM 675 N N . LEU A 1 94 ? -12.325 -3.223 -5.963 1.00 90.94 94 LEU A N 1
ATOM 676 C CA . LEU A 1 94 ? -12.127 -2.323 -4.837 1.00 90.94 94 LEU A CA 1
ATOM 677 C C . LEU A 1 94 ? -11.164 -2.981 -3.849 1.00 90.94 94 LEU A C 1
ATOM 679 O O . LEU A 1 94 ? -11.428 -4.090 -3.397 1.00 90.94 94 LEU A O 1
ATOM 683 N N . ILE A 1 95 ? -10.068 -2.311 -3.506 1.00 93.56 95 ILE A N 1
ATOM 684 C CA . ILE A 1 95 ? -9.162 -2.773 -2.449 1.00 93.56 95 ILE A CA 1
ATOM 685 C C . ILE A 1 95 ? -9.337 -1.864 -1.241 1.00 93.56 95 ILE A C 1
ATOM 687 O O . ILE A 1 95 ? -9.189 -0.648 -1.366 1.00 93.56 95 ILE A O 1
ATOM 691 N N . LEU A 1 96 ? -9.665 -2.460 -0.099 1.00 94.75 96 LEU A N 1
ATOM 692 C CA . LEU A 1 96 ? -9.852 -1.794 1.181 1.00 94.75 96 LEU A CA 1
ATOM 693 C C . LEU A 1 96 ? -8.735 -2.213 2.134 1.00 94.75 96 LEU A C 1
ATOM 695 O O . LEU A 1 96 ? -8.424 -3.395 2.210 1.00 94.75 96 LEU A O 1
ATOM 699 N N . LEU A 1 97 ? -8.172 -1.273 2.884 1.00 96.56 97 LEU A N 1
ATOM 700 C CA . LEU A 1 97 ? -7.283 -1.552 4.011 1.00 96.56 97 LEU A CA 1
ATOM 701 C C . LEU A 1 97 ? -7.912 -0.984 5.275 1.00 96.56 97 LEU A C 1
ATOM 703 O O . LEU A 1 97 ? -8.130 0.224 5.360 1.00 96.56 97 LEU A O 1
ATOM 707 N N . ASP A 1 98 ? -8.279 -1.862 6.205 1.00 95.44 98 ASP A N 1
ATOM 708 C CA . ASP A 1 98 ? -9.085 -1.532 7.387 1.00 95.44 98 ASP A CA 1
ATOM 709 C C . ASP A 1 98 ? -10.381 -0.775 7.028 1.00 95.44 98 ASP A C 1
ATOM 711 O O . ASP A 1 98 ? -10.849 0.105 7.749 1.00 95.44 98 ASP A O 1
ATOM 715 N N . GLY A 1 99 ? -10.964 -1.105 5.870 1.00 93.00 99 GLY A N 1
ATOM 716 C CA . GLY A 1 99 ? -12.158 -0.453 5.330 1.00 93.00 99 GLY A CA 1
ATOM 717 C C . GLY A 1 99 ? -11.898 0.813 4.504 1.00 93.00 99 GLY A C 1
ATOM 718 O O . GLY A 1 99 ? -12.842 1.319 3.906 1.00 93.00 99 GLY A O 1
ATOM 719 N N . VAL A 1 100 ? -10.662 1.311 4.405 1.00 95.50 100 VAL A N 1
ATOM 720 C CA . VAL A 1 100 ? -10.318 2.504 3.608 1.00 95.50 100 VAL A CA 1
ATOM 721 C C . VAL A 1 100 ? -9.982 2.116 2.163 1.00 95.50 100 VAL A C 1
ATOM 723 O O . VAL A 1 100 ? -9.089 1.289 1.967 1.00 95.50 100 VAL A O 1
ATOM 726 N N . PRO A 1 101 ? -10.623 2.705 1.133 1.00 94.69 101 PRO A N 1
ATOM 727 C CA . PRO A 1 101 ? -10.246 2.495 -0.265 1.00 94.69 101 PRO A CA 1
ATOM 728 C C . PRO A 1 101 ? -8.786 2.852 -0.534 1.00 94.69 101 PRO A C 1
ATOM 730 O O . PRO A 1 101 ? -8.358 3.959 -0.246 1.00 94.69 101 PRO A O 1
ATOM 733 N N . MET A 1 102 ? -8.020 1.936 -1.124 1.00 95.31 102 MET A N 1
ATOM 734 C CA . MET A 1 102 ? -6.587 2.134 -1.384 1.00 95.31 102 MET A CA 1
ATOM 735 C C . MET A 1 102 ? -6.269 2.611 -2.800 1.00 95.31 102 MET A C 1
ATOM 737 O O . MET A 1 102 ? -5.108 2.910 -3.083 1.00 95.31 102 MET A O 1
ATOM 741 N N . ALA A 1 103 ? -7.258 2.678 -3.690 1.00 94.00 103 ALA A N 1
ATOM 742 C CA . ALA A 1 103 ? -7.057 3.138 -5.059 1.00 94.00 103 ALA A CA 1
ATOM 743 C C . ALA A 1 103 ? -6.672 4.622 -5.105 1.00 94.00 103 ALA A C 1
ATOM 745 O O . ALA A 1 103 ? -7.180 5.428 -4.333 1.00 94.00 103 ALA A O 1
ATOM 746 N N . ASP A 1 104 ? -5.759 4.972 -6.008 1.00 94.81 104 ASP A N 1
ATOM 747 C CA . ASP A 1 104 ? -5.400 6.359 -6.275 1.00 94.81 104 ASP A CA 1
ATOM 748 C C . ASP A 1 104 ? -6.645 7.170 -6.679 1.00 94.81 104 ASP A C 1
ATOM 750 O O . ASP A 1 104 ? -7.363 6.727 -7.582 1.00 94.81 104 ASP A O 1
ATOM 754 N N . PRO A 1 105 ? -6.914 8.334 -6.051 1.00 92.88 105 PRO A N 1
ATOM 755 C CA . PRO A 1 105 ? -8.133 9.101 -6.301 1.00 92.88 105 PRO A CA 1
ATOM 756 C C . PRO A 1 105 ? -8.325 9.544 -7.755 1.00 92.88 105 PRO A C 1
ATOM 758 O O . PRO A 1 105 ? -9.456 9.818 -8.154 1.00 92.88 105 PRO A O 1
ATOM 761 N N . PHE A 1 106 ? -7.251 9.632 -8.548 1.00 91.75 106 PHE A N 1
ATOM 762 C CA . PHE A 1 106 ? -7.319 10.081 -9.936 1.00 91.75 106 PHE A CA 1
ATOM 763 C C . PHE A 1 106 ? -7.158 8.933 -10.941 1.00 91.75 106 PHE A C 1
ATOM 765 O O . PHE A 1 106 ? -8.020 8.724 -11.793 1.00 91.75 106 PHE A O 1
ATOM 772 N N . PHE A 1 107 ? -6.070 8.169 -10.854 1.00 88.81 107 PHE A N 1
ATOM 773 C CA . PHE A 1 107 ? -5.750 7.102 -11.807 1.00 88.81 107 PHE A CA 1
ATOM 774 C C . PHE A 1 107 ? -6.344 5.737 -11.434 1.00 88.81 107 PHE A C 1
ATOM 776 O O . PHE A 1 107 ? -6.349 4.827 -12.267 1.00 88.81 107 PHE A O 1
ATOM 783 N N . GLY A 1 108 ? -6.810 5.553 -10.196 1.00 91.00 108 GLY A N 1
ATOM 784 C CA . GLY A 1 108 ? -7.390 4.294 -9.727 1.00 91.00 108 GLY A CA 1
ATOM 785 C C . GLY A 1 108 ? -6.398 3.131 -9.604 1.00 91.00 108 GLY A C 1
ATOM 786 O O . GLY A 1 108 ? -6.825 1.980 -9.496 1.00 91.00 108 GLY A O 1
ATOM 787 N N . TYR A 1 109 ? -5.086 3.394 -9.645 1.00 93.12 109 TYR A N 1
ATOM 788 C CA . TYR A 1 109 ? -4.075 2.365 -9.399 1.00 93.12 109 TYR A CA 1
ATOM 789 C C . TYR A 1 109 ? -3.944 2.049 -7.909 1.00 93.12 109 TYR A C 1
ATOM 791 O O . TYR A 1 109 ? -4.266 2.868 -7.052 1.00 93.12 109 TYR A O 1
ATOM 799 N N . ILE A 1 110 ? -3.443 0.862 -7.592 1.00 95.06 110 ILE A N 1
ATOM 800 C CA . ILE A 1 110 ? -3.206 0.420 -6.220 1.00 95.06 110 ILE A CA 1
ATOM 801 C C . ILE A 1 110 ? -1.717 0.592 -5.887 1.00 95.06 110 ILE A C 1
ATOM 803 O O . ILE A 1 110 ? -0.874 0.053 -6.609 1.00 95.06 110 ILE A O 1
ATOM 807 N N . PRO A 1 111 ? -1.355 1.294 -4.799 1.00 95.38 111 PRO A N 1
ATOM 808 C CA . PRO A 1 111 ? 0.032 1.435 -4.367 1.00 95.38 111 PRO A CA 1
ATOM 809 C C . PRO A 1 111 ? 0.499 0.162 -3.640 1.00 95.38 111 PRO A C 1
ATOM 811 O O . PRO A 1 111 ? 0.708 0.171 -2.430 1.00 95.38 111 PRO A O 1
ATOM 814 N N . PHE A 1 112 ? 0.642 -0.955 -4.362 1.00 95.06 112 PHE A N 1
ATOM 815 C CA . PHE A 1 112 ? 1.019 -2.251 -3.775 1.00 95.06 112 PHE A CA 1
ATOM 816 C C . PHE A 1 112 ? 2.324 -2.202 -2.971 1.00 95.06 112 PHE A C 1
ATOM 818 O O . PHE A 1 112 ? 2.409 -2.808 -1.908 1.00 95.06 112 PHE A O 1
ATOM 825 N N . SER A 1 113 ? 3.302 -1.403 -3.406 1.00 93.38 113 SER A N 1
ATOM 826 C CA . SER A 1 113 ? 4.565 -1.178 -2.687 1.00 93.38 113 SER A CA 1
ATOM 827 C C . SER A 1 113 ? 4.390 -0.558 -1.292 1.00 93.38 113 SER A C 1
ATOM 829 O O . SER A 1 113 ? 5.270 -0.698 -0.445 1.00 93.38 113 SER A O 1
ATOM 831 N N . ALA A 1 114 ? 3.251 0.086 -1.019 1.00 95.50 114 ALA A N 1
ATOM 832 C CA . ALA A 1 114 ? 2.925 0.657 0.285 1.00 95.50 114 ALA A CA 1
ATOM 833 C C . ALA A 1 114 ? 2.150 -0.304 1.210 1.00 95.50 114 ALA A C 1
ATOM 835 O O . ALA A 1 114 ? 1.984 -0.009 2.397 1.00 95.50 114 ALA A O 1
ATOM 836 N N . ILE A 1 115 ? 1.669 -1.440 0.689 1.00 95.88 115 ILE A N 1
ATOM 837 C CA . ILE A 1 115 ? 0.847 -2.410 1.422 1.00 95.88 115 ILE A CA 1
ATOM 838 C C . ILE A 1 115 ? 1.627 -3.717 1.573 1.00 95.88 115 ILE A C 1
ATOM 840 O O . ILE A 1 115 ? 1.586 -4.599 0.718 1.00 95.88 115 ILE A O 1
ATOM 844 N N . ALA A 1 116 ? 2.351 -3.822 2.681 1.00 94.44 116 ALA A N 1
ATOM 845 C CA . ALA A 1 116 ? 3.245 -4.940 2.946 1.00 94.44 116 ALA A CA 1
ATOM 846 C C . ALA A 1 116 ? 2.491 -6.129 3.589 1.00 94.44 116 ALA A C 1
ATOM 848 O O . ALA A 1 116 ? 1.844 -5.914 4.623 1.00 94.44 116 ALA A O 1
ATOM 849 N N . PRO A 1 117 ? 2.555 -7.356 3.026 1.00 95.19 117 PRO A N 1
ATOM 850 C CA . PRO A 1 117 ? 1.857 -8.534 3.558 1.00 95.19 117 PRO A CA 1
ATOM 851 C C . PRO A 1 117 ? 2.149 -8.824 5.032 1.00 95.19 117 PRO A C 1
ATOM 853 O O . PRO A 1 117 ? 1.248 -9.184 5.785 1.00 95.19 117 PRO A O 1
ATOM 856 N N . GLU A 1 118 ? 3.381 -8.587 5.483 1.00 94.69 118 GLU A N 1
ATOM 857 C CA . GLU A 1 118 ? 3.812 -8.825 6.860 1.00 94.69 118 GLU A CA 1
ATOM 858 C C . GLU A 1 118 ? 3.076 -7.974 7.904 1.00 94.69 118 GLU A C 1
ATOM 860 O O . GLU A 1 118 ? 3.033 -8.334 9.083 1.00 94.69 118 GLU A O 1
ATOM 865 N N . ARG A 1 119 ? 2.418 -6.893 7.472 1.00 95.81 119 ARG A N 1
ATOM 866 C CA . ARG A 1 119 ? 1.608 -6.006 8.321 1.00 95.81 119 ARG A CA 1
ATOM 867 C C . ARG A 1 119 ? 0.134 -6.417 8.396 1.00 95.81 119 ARG A C 1
ATOM 869 O O . ARG A 1 119 ? -0.629 -5.749 9.088 1.00 95.81 119 ARG A O 1
ATOM 876 N N . LEU A 1 120 ? -0.280 -7.468 7.687 1.00 97.44 120 LEU A N 1
ATOM 877 C CA . LEU A 1 120 ? -1.684 -7.862 7.540 1.00 97.44 120 LEU A CA 1
ATOM 878 C C . LEU A 1 120 ? -2.020 -9.125 8.343 1.00 97.44 120 LEU A C 1
ATOM 880 O O . LEU A 1 120 ? -1.231 -10.067 8.413 1.00 97.44 120 LEU A O 1
ATOM 884 N N . ALA A 1 121 ? -3.208 -9.154 8.938 1.00 96.81 121 ALA A N 1
ATOM 885 C CA . ALA A 1 121 ? -3.773 -10.337 9.581 1.00 96.81 121 ALA A CA 1
ATOM 886 C C . ALA A 1 121 ? -4.411 -11.287 8.563 1.00 96.81 121 ALA A C 1
ATOM 888 O O . ALA A 1 121 ? -4.341 -12.503 8.715 1.00 96.81 121 ALA A O 1
ATOM 889 N N . ALA A 1 122 ? -5.072 -10.730 7.550 1.00 95.75 122 ALA A N 1
ATOM 890 C CA . ALA A 1 122 ? -5.793 -11.496 6.546 1.00 95.75 122 ALA A CA 1
ATOM 891 C C . ALA A 1 122 ? -6.125 -10.634 5.323 1.00 95.75 122 ALA A C 1
ATOM 893 O O . ALA A 1 122 ? -6.142 -9.401 5.382 1.00 95.75 122 ALA A O 1
ATOM 894 N N . ALA A 1 123 ? -6.451 -11.311 4.224 1.00 96.19 123 ALA A N 1
ATOM 895 C CA . ALA A 1 123 ? -7.110 -10.730 3.067 1.00 96.19 123 ALA A CA 1
ATOM 896 C C . ALA A 1 123 ? -8.393 -11.512 2.747 1.00 96.19 123 ALA A C 1
ATOM 898 O O . ALA A 1 123 ? -8.348 -12.717 2.505 1.00 96.19 123 ALA A O 1
ATOM 899 N N . ARG A 1 124 ? -9.544 -10.837 2.700 1.00 93.06 124 ARG A N 1
ATOM 900 C CA . ARG A 1 124 ? -10.810 -11.405 2.212 1.00 93.06 124 ARG A CA 1
ATOM 901 C C . ARG A 1 124 ? -11.046 -10.975 0.774 1.00 93.06 124 ARG A C 1
ATOM 903 O O . ARG A 1 124 ? -11.112 -9.787 0.473 1.00 93.06 124 ARG A O 1
ATOM 910 N N . VAL A 1 125 ? -11.207 -11.940 -0.120 1.00 92.88 125 VAL A N 1
ATOM 911 C CA . VAL A 1 125 ? -11.482 -11.714 -1.540 1.00 92.88 125 VAL A CA 1
ATOM 912 C C . VAL A 1 125 ? -12.927 -12.088 -1.834 1.00 92.88 125 VAL A C 1
ATOM 914 O O . VAL A 1 125 ? -13.275 -13.266 -1.896 1.00 92.88 125 VAL A O 1
ATOM 917 N N 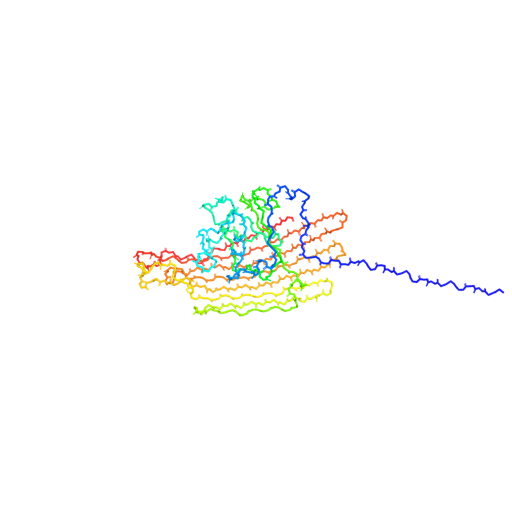. THR A 1 126 ? -13.761 -11.080 -2.064 1.00 89.44 126 THR A N 1
ATOM 918 C CA . THR A 1 126 ? -15.176 -11.230 -2.413 1.00 89.44 126 THR A CA 1
ATOM 919 C C . THR A 1 126 ? -15.354 -11.037 -3.911 1.00 89.44 126 THR A C 1
ATOM 921 O O . THR A 1 126 ? -15.068 -9.969 -4.457 1.00 89.44 126 THR A O 1
ATOM 924 N N . ARG A 1 127 ? -15.835 -12.069 -4.610 1.00 87.50 127 ARG A N 1
ATOM 925 C CA . ARG A 1 127 ? -16.062 -12.009 -6.062 1.00 87.50 127 ARG A CA 1
ATOM 926 C C . ARG A 1 127 ? -17.467 -11.526 -6.408 1.00 87.50 127 ARG A C 1
ATOM 928 O O . ARG A 1 127 ? -18.450 -12.058 -5.903 1.00 87.50 127 ARG A O 1
ATOM 935 N N . GLY A 1 128 ? -17.550 -10.655 -7.415 1.00 80.19 128 GLY A N 1
ATOM 936 C CA . GLY A 1 128 ? -18.808 -10.080 -7.895 1.00 80.19 128 GLY A CA 1
ATOM 937 C C . GLY A 1 128 ? -19.070 -8.698 -7.307 1.00 80.19 128 GLY A C 1
ATOM 938 O O . GLY A 1 128 ? -18.661 -8.405 -6.188 1.00 80.19 128 GLY A O 1
ATOM 939 N N . GLY A 1 129 ? -19.713 -7.840 -8.099 1.00 75.44 129 GLY A N 1
ATOM 940 C CA . GLY A 1 129 ? -20.017 -6.478 -7.681 1.00 75.44 129 GLY A CA 1
ATOM 941 C C . GLY A 1 129 ? -21.279 -6.344 -6.842 1.00 75.44 129 GLY A C 1
ATOM 942 O O . GLY A 1 129 ? -22.076 -7.273 -6.740 1.00 75.44 129 GLY A O 1
ATOM 943 N N . GLY A 1 130 ? -21.443 -5.160 -6.250 1.00 63.31 130 GLY A N 1
ATOM 944 C CA . GLY A 1 130 ? -22.615 -4.803 -5.443 1.00 63.31 130 GLY A CA 1
ATOM 945 C C . GLY A 1 130 ? -22.486 -5.063 -3.939 1.00 63.31 130 GLY A C 1
ATOM 946 O O . GLY A 1 130 ? -23.435 -4.796 -3.211 1.00 63.31 130 GLY A O 1
ATOM 947 N N . ALA A 1 131 ? -21.337 -5.544 -3.458 1.00 60.59 131 ALA A N 1
ATOM 948 C CA . ALA A 1 131 ? -21.084 -5.724 -2.029 1.00 60.59 131 ALA A CA 1
ATOM 949 C C . ALA A 1 131 ? -20.479 -4.455 -1.384 1.00 60.59 131 ALA A C 1
ATOM 951 O O . ALA A 1 131 ? -19.765 -3.701 -2.040 1.00 60.59 131 ALA A O 1
ATOM 952 N N . GLY A 1 132 ? -20.726 -4.243 -0.087 1.00 67.19 132 GLY A N 1
ATOM 953 C CA . GLY A 1 132 ? -19.988 -3.293 0.760 1.00 67.19 132 GLY A CA 1
ATOM 954 C C . GLY A 1 132 ? -20.381 -1.809 0.664 1.00 67.19 132 GLY A C 1
ATOM 955 O O . GLY A 1 132 ? -21.058 -1.358 -0.255 1.00 67.19 132 GLY A O 1
ATOM 956 N N . ALA A 1 133 ? -19.914 -1.028 1.642 1.00 65.38 133 ALA A N 1
ATOM 957 C CA . ALA A 1 133 ? -20.261 0.389 1.810 1.00 65.38 133 ALA A CA 1
ATOM 958 C C . ALA A 1 133 ? -19.701 1.323 0.716 1.00 65.38 133 ALA A C 1
ATOM 960 O O . ALA A 1 133 ? -20.236 2.403 0.493 1.00 65.38 133 ALA A O 1
ATOM 961 N N . PHE A 1 134 ? -18.656 0.898 -0.003 1.00 68.19 134 PHE A N 1
ATOM 962 C CA . PHE A 1 134 ? -18.000 1.675 -1.066 1.00 68.19 134 PHE A CA 1
ATOM 963 C C . PHE A 1 134 ? -18.273 1.101 -2.472 1.00 68.19 134 PHE A C 1
ATOM 965 O O . PHE A 1 134 ? -17.416 1.139 -3.358 1.00 68.19 134 PHE A O 1
ATOM 972 N N . GLY A 1 135 ? -19.476 0.554 -2.688 1.00 62.31 135 GLY A N 1
ATOM 973 C CA . GLY A 1 135 ? -19.841 -0.264 -3.856 1.00 62.31 135 GLY A CA 1
ATOM 974 C C . GLY A 1 135 ? -19.579 0.342 -5.246 1.00 62.31 135 GLY A C 1
ATOM 975 O O . GLY A 1 135 ? -19.436 -0.412 -6.209 1.00 62.31 135 GLY A O 1
ATOM 976 N N . ALA A 1 136 ? -19.428 1.667 -5.371 1.00 65.19 136 ALA A N 1
ATOM 977 C CA . ALA A 1 136 ? -19.130 2.349 -6.637 1.00 65.19 136 ALA A CA 1
ATOM 978 C C . ALA A 1 136 ? -17.811 1.890 -7.305 1.00 65.19 136 ALA A C 1
ATOM 980 O O . ALA A 1 136 ? -17.684 1.981 -8.525 1.00 65.19 136 ALA A O 1
ATOM 981 N N . GLY A 1 137 ? -16.850 1.359 -6.535 1.00 67.31 137 GLY A N 1
ATOM 982 C CA . GLY A 1 137 ? -15.567 0.846 -7.046 1.00 67.31 137 GLY A CA 1
ATOM 983 C C . GLY A 1 137 ? -15.487 -0.678 -7.215 1.00 67.31 137 GLY A C 1
ATOM 984 O O . GLY A 1 137 ? -14.486 -1.190 -7.711 1.00 67.31 137 GLY A O 1
ATOM 985 N N . ALA A 1 138 ? -16.517 -1.420 -6.803 1.00 76.81 138 ALA A N 1
ATOM 986 C CA . ALA A 1 138 ? -16.460 -2.871 -6.617 1.00 76.81 138 ALA A CA 1
ATOM 987 C C . ALA A 1 138 ? -17.004 -3.677 -7.810 1.00 76.81 138 ALA A C 1
ATOM 989 O O . ALA A 1 138 ? -17.559 -4.749 -7.614 1.00 76.81 138 ALA A O 1
ATOM 990 N N . VAL A 1 139 ? -16.891 -3.196 -9.054 1.00 80.88 139 VAL A N 1
ATOM 991 C CA . VAL A 1 139 ? -17.556 -3.819 -10.224 1.00 80.88 139 VAL A CA 1
ATOM 992 C C . VAL A 1 139 ? -17.179 -5.297 -10.403 1.00 80.88 139 VAL A C 1
ATOM 994 O O . VAL A 1 139 ? -18.041 -6.137 -10.667 1.00 80.88 139 VAL A O 1
ATOM 997 N N . ALA A 1 140 ? -15.895 -5.625 -10.258 1.00 85.88 140 ALA A N 1
ATOM 998 C CA . ALA A 1 140 ? -15.399 -6.995 -10.363 1.00 85.88 140 ALA A CA 1
ATOM 999 C C . ALA A 1 140 ? -15.462 -7.760 -9.025 1.00 85.88 140 ALA A C 1
ATOM 1001 O O . ALA A 1 140 ? -15.569 -8.993 -9.011 1.00 85.88 140 ALA A O 1
ATOM 1002 N N . GLY A 1 141 ? -15.402 -7.031 -7.912 1.00 89.31 141 GLY A N 1
ATOM 1003 C CA . GLY A 1 141 ? -15.391 -7.549 -6.549 1.00 89.31 141 GLY A CA 1
ATOM 1004 C C . GLY A 1 141 ? -14.606 -6.654 -5.594 1.00 89.31 141 GLY A C 1
ATOM 1005 O O . GLY A 1 141 ? -14.271 -5.512 -5.929 1.00 89.31 141 GLY A O 1
ATOM 1006 N N . ILE A 1 142 ? -14.309 -7.193 -4.413 1.00 90.31 142 ILE A N 1
ATOM 1007 C CA . ILE A 1 142 ? -13.644 -6.492 -3.309 1.00 90.31 142 ILE A CA 1
ATOM 1008 C C . ILE A 1 142 ? -12.506 -7.352 -2.767 1.00 90.31 142 ILE A C 1
ATOM 1010 O O . ILE A 1 142 ? -12.650 -8.565 -2.636 1.00 90.31 142 ILE A O 1
ATOM 1014 N N . VAL A 1 143 ? -11.387 -6.716 -2.439 1.00 92.94 143 VAL A N 1
ATOM 1015 C CA . VAL A 1 143 ? -10.338 -7.273 -1.586 1.00 92.94 143 VAL A CA 1
ATOM 1016 C C . VAL A 1 143 ? -10.290 -6.434 -0.318 1.00 92.94 143 VAL A C 1
ATOM 1018 O O . VAL A 1 143 ? -9.958 -5.253 -0.373 1.00 92.94 143 VAL A O 1
ATOM 1021 N N . GLU A 1 144 ? -10.638 -7.026 0.813 1.00 93.81 144 GLU A N 1
ATOM 1022 C CA . GLU A 1 144 ? -10.532 -6.395 2.125 1.00 93.81 144 GLU A CA 1
ATOM 1023 C C . GLU A 1 144 ? -9.272 -6.898 2.814 1.00 93.81 144 GLU A C 1
ATOM 1025 O O . GLU A 1 144 ? -9.079 -8.102 2.955 1.00 93.81 144 GLU A O 1
ATOM 1030 N N . LEU A 1 145 ? -8.412 -5.977 3.220 1.00 97.00 145 LEU A N 1
ATOM 1031 C CA . LEU A 1 145 ? -7.170 -6.247 3.921 1.00 97.00 145 LEU A CA 1
ATOM 1032 C C . LEU A 1 145 ? -7.342 -5.777 5.359 1.00 97.00 145 LEU A C 1
ATOM 1034 O O . LEU A 1 145 ? -7.639 -4.601 5.586 1.00 97.00 145 LEU A O 1
ATOM 1038 N N . ASP A 1 146 ? -7.140 -6.683 6.306 1.00 96.81 146 ASP A N 1
ATOM 1039 C CA . ASP A 1 146 ? -7.181 -6.358 7.728 1.00 96.81 146 ASP A CA 1
ATOM 1040 C C . ASP A 1 146 ? -5.746 -6.249 8.251 1.00 96.81 146 ASP A C 1
ATOM 1042 O O . ASP A 1 146 ? -4.929 -7.155 8.055 1.00 96.81 146 ASP A O 1
ATOM 1046 N N . SER A 1 147 ? -5.422 -5.137 8.907 1.00 97.62 147 SER A N 1
ATOM 1047 C CA . SER A 1 147 ? -4.125 -4.943 9.554 1.00 97.62 147 SER A CA 1
ATOM 1048 C C . SER A 1 147 ? -3.947 -5.902 10.729 1.00 97.62 147 SER A C 1
ATOM 1050 O O . SER A 1 147 ? -4.869 -6.135 11.508 1.00 97.62 147 SER A O 1
ATOM 1052 N N . ALA A 1 148 ? -2.728 -6.408 10.904 1.00 96.94 148 ALA A N 1
ATOM 1053 C CA . ALA A 1 148 ? -2.381 -7.207 12.068 1.00 96.94 148 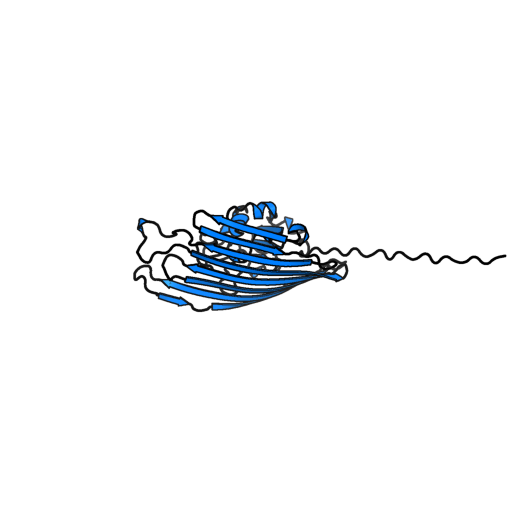ALA A CA 1
ATOM 1054 C C . ALA A 1 148 ? -2.328 -6.356 13.345 1.00 96.94 148 ALA A C 1
ATOM 1056 O O . ALA A 1 148 ? -1.913 -5.189 13.340 1.00 96.94 148 ALA A O 1
ATOM 1057 N N . ASN A 1 149 ? -2.759 -6.955 14.449 1.00 95.88 149 ASN A N 1
ATOM 1058 C CA . ASN A 1 149 ? -2.704 -6.373 15.784 1.00 95.88 149 ASN A CA 1
ATOM 1059 C C . ASN A 1 149 ? -1.380 -6.693 16.491 1.00 95.88 149 ASN A C 1
ATOM 1061 O O . ASN A 1 149 ? -0.577 -7.505 16.028 1.00 95.88 149 ASN A O 1
ATOM 1065 N N . ALA A 1 150 ? -1.140 -6.036 17.628 1.00 95.19 150 ALA A N 1
ATOM 1066 C CA . ALA A 1 150 ? 0.106 -6.173 18.384 1.00 95.19 150 ALA A CA 1
ATOM 1067 C C . ALA A 1 150 ? 0.384 -7.604 18.883 1.00 95.19 150 ALA A C 1
ATOM 1069 O O . ALA A 1 150 ? 1.538 -8.014 18.969 1.00 95.19 150 ALA A O 1
ATOM 1070 N N . ASP A 1 151 ? -0.653 -8.380 19.190 1.00 93.81 151 ASP A N 1
ATOM 1071 C CA . ASP A 1 151 ? -0.557 -9.794 19.567 1.00 93.81 151 ASP A CA 1
ATOM 1072 C C . ASP A 1 151 ? -0.125 -10.692 18.396 1.00 93.81 151 ASP A C 1
ATOM 1074 O O . ASP A 1 151 ? 0.675 -11.603 18.590 1.00 93.81 151 ASP A O 1
ATOM 1078 N N . GLN A 1 152 ? -0.588 -10.394 17.179 1.00 95.19 152 GLN A N 1
ATOM 1079 C CA . GLN A 1 152 ? -0.229 -11.123 15.956 1.00 95.19 152 GLN A CA 1
ATOM 1080 C C . GLN A 1 152 ? 1.158 -10.743 15.412 1.00 95.19 152 GLN A C 1
ATOM 1082 O O . GLN A 1 152 ? 1.821 -11.555 14.767 1.00 95.19 152 GLN A O 1
ATOM 1087 N N . LEU A 1 153 ? 1.585 -9.496 15.629 1.00 95.81 153 LEU A N 1
ATOM 1088 C CA . LEU A 1 153 ? 2.883 -8.974 15.185 1.00 95.81 153 LEU A CA 1
ATOM 1089 C C . LEU A 1 153 ? 4.015 -9.277 16.176 1.00 95.81 153 LEU A C 1
ATOM 1091 O O . LEU A 1 153 ? 5.176 -9.367 15.776 1.00 95.81 153 LEU A O 1
ATOM 1095 N N . GLY A 1 154 ? 3.688 -9.409 17.464 1.00 96.31 154 GLY A N 1
ATOM 1096 C CA . GLY A 1 154 ? 4.668 -9.343 18.543 1.00 96.31 154 GLY A CA 1
ATOM 1097 C C . GLY A 1 154 ? 5.216 -7.923 18.741 1.00 96.31 154 GLY A C 1
ATOM 1098 O O . GLY A 1 154 ? 4.954 -7.013 17.956 1.00 96.31 154 GLY A O 1
ATOM 1099 N N . LEU A 1 155 ? 5.998 -7.712 19.808 1.00 97.62 155 LEU A N 1
ATOM 1100 C CA . LEU A 1 155 ? 6.504 -6.374 20.145 1.00 97.62 155 LEU A CA 1
ATOM 1101 C C . LEU A 1 155 ? 7.418 -5.805 19.052 1.00 97.62 155 LEU A C 1
ATOM 1103 O O . LEU A 1 155 ? 7.300 -4.629 18.727 1.00 97.62 155 LEU A O 1
ATOM 1107 N N . VAL A 1 156 ? 8.331 -6.613 18.508 1.00 98.00 156 VAL A N 1
ATOM 1108 C CA . VAL A 1 156 ? 9.269 -6.204 17.455 1.00 98.00 156 VAL A CA 1
ATOM 1109 C C . VAL A 1 156 ? 9.365 -7.302 16.407 1.00 98.00 156 VAL A C 1
ATOM 1111 O O . VAL A 1 156 ? 9.611 -8.459 16.742 1.00 98.00 156 VAL A O 1
ATOM 1114 N N . GLN A 1 157 ? 9.261 -6.914 15.140 1.00 96.88 157 GLN A N 1
ATOM 1115 C CA . GLN A 1 157 ? 9.575 -7.753 13.989 1.00 96.88 157 GLN A CA 1
ATOM 1116 C C . GLN A 1 157 ? 10.498 -6.975 13.051 1.00 96.88 157 GLN A C 1
ATOM 1118 O O . GLN A 1 157 ? 10.301 -5.780 12.843 1.00 96.88 157 GLN A O 1
ATOM 1123 N N . ALA A 1 158 ? 11.494 -7.637 12.471 1.00 97.06 158 ALA A N 1
ATOM 1124 C CA . ALA A 1 158 ? 12.338 -7.056 11.435 1.00 97.06 158 ALA A CA 1
ATOM 1125 C C . ALA A 1 158 ? 12.749 -8.129 10.426 1.00 97.06 158 ALA A C 1
ATOM 1127 O O . ALA A 1 158 ? 12.944 -9.287 10.798 1.00 97.06 158 ALA A O 1
ATOM 1128 N N . SER A 1 159 ? 12.903 -7.741 9.163 1.00 95.81 159 SER A N 1
ATOM 1129 C CA . SER A 1 159 ? 13.467 -8.593 8.118 1.00 95.81 159 SER A CA 1
ATOM 1130 C C . SER A 1 159 ? 14.456 -7.809 7.265 1.00 95.81 159 SER A C 1
ATOM 1132 O O . SER A 1 159 ? 14.267 -6.623 6.999 1.00 95.81 159 SER A O 1
ATOM 1134 N N . LEU A 1 160 ? 15.517 -8.487 6.838 1.00 96.56 160 LEU A N 1
ATOM 1135 C CA . LEU A 1 160 ? 16.476 -7.986 5.865 1.00 96.56 160 LEU A CA 1
ATOM 1136 C C . LEU A 1 160 ? 16.715 -9.096 4.849 1.00 96.56 160 LEU A C 1
ATOM 1138 O O . LEU A 1 160 ? 17.205 -10.168 5.206 1.00 96.56 160 LEU A O 1
ATOM 1142 N N . THR A 1 161 ? 16.387 -8.821 3.594 1.00 94.31 161 THR A N 1
ATOM 1143 C CA . THR A 1 161 ? 16.494 -9.786 2.500 1.00 94.31 161 THR A CA 1
ATOM 1144 C C . THR A 1 161 ? 17.355 -9.200 1.391 1.00 94.31 161 THR A C 1
ATOM 1146 O O . THR A 1 161 ? 17.320 -7.999 1.119 1.00 94.31 161 THR A O 1
ATOM 1149 N N . GLY A 1 162 ? 18.133 -10.057 0.737 1.00 94.44 162 GLY A N 1
ATOM 1150 C CA . GLY A 1 162 ? 18.902 -9.713 -0.451 1.00 94.44 162 GLY A CA 1
ATOM 1151 C C . GLY A 1 162 ? 18.885 -10.854 -1.461 1.00 94.44 162 GLY A C 1
ATOM 1152 O O . GLY A 1 162 ? 18.654 -12.005 -1.088 1.00 94.44 162 GLY A O 1
ATOM 1153 N N . ASN A 1 163 ? 19.128 -10.551 -2.736 1.00 91.75 163 ASN A N 1
ATOM 1154 C CA . ASN A 1 163 ? 19.244 -11.568 -3.786 1.00 91.75 163 ASN A CA 1
ATOM 1155 C C . ASN A 1 163 ? 20.523 -11.432 -4.628 1.00 91.75 163 ASN A C 1
ATOM 1157 O O . ASN A 1 163 ? 21.287 -10.476 -4.499 1.00 91.75 163 ASN A O 1
ATOM 1161 N N . ASP A 1 164 ? 20.754 -12.408 -5.506 1.00 91.38 164 ASP A N 1
ATOM 1162 C CA . ASP A 1 164 ? 21.908 -12.495 -6.414 1.00 91.38 164 ASP A CA 1
ATOM 1163 C C . ASP A 1 164 ? 22.014 -11.317 -7.400 1.00 91.38 164 ASP A C 1
ATOM 1165 O O . ASP A 1 164 ? 23.095 -10.988 -7.890 1.00 91.38 164 ASP A O 1
ATOM 1169 N N . ARG A 1 165 ? 20.894 -10.639 -7.660 1.00 90.06 165 ARG A N 1
ATOM 1170 C CA . ARG A 1 165 ? 20.816 -9.425 -8.475 1.00 90.06 165 ARG A CA 1
ATOM 1171 C C . ARG A 1 165 ? 21.153 -8.157 -7.683 1.00 90.06 165 ARG A C 1
ATOM 1173 O O . ARG A 1 165 ? 21.132 -7.070 -8.262 1.00 90.06 165 ARG A O 1
ATOM 1180 N N . GLY A 1 166 ? 21.474 -8.264 -6.395 1.00 90.50 166 GLY A N 1
ATOM 1181 C CA . GLY A 1 166 ? 21.777 -7.122 -5.532 1.00 90.50 166 GLY A CA 1
ATOM 1182 C C . GLY A 1 166 ? 20.552 -6.265 -5.213 1.00 90.50 166 GLY A C 1
ATOM 1183 O O . GLY A 1 166 ? 20.696 -5.074 -4.947 1.00 90.50 166 GLY A O 1
ATOM 1184 N N . GLU A 1 167 ? 19.349 -6.837 -5.305 1.00 94.69 167 GLU A N 1
ATOM 1185 C CA . GLU A 1 167 ? 18.143 -6.207 -4.770 1.00 94.69 167 GLU A CA 1
ATOM 1186 C C . GLU A 1 167 ? 18.119 -6.416 -3.254 1.00 94.69 167 GLU A C 1
ATOM 1188 O O . GLU A 1 167 ? 18.498 -7.487 -2.775 1.00 94.69 167 GLU A O 1
ATOM 1193 N N . THR A 1 168 ? 17.673 -5.398 -2.524 1.00 96.31 168 THR A N 1
ATOM 1194 C CA . THR A 1 168 ? 17.653 -5.370 -1.062 1.00 96.31 168 THR A CA 1
ATOM 1195 C C . THR A 1 168 ? 16.281 -4.943 -0.575 1.00 96.31 168 THR A C 1
ATOM 1197 O O . THR A 1 168 ? 15.674 -4.015 -1.112 1.00 96.31 168 THR A O 1
ATOM 1200 N N . GLU A 1 169 ? 15.827 -5.597 0.482 1.00 96.06 169 GLU A N 1
ATOM 1201 C CA . GLU A 1 169 ? 14.576 -5.311 1.164 1.00 96.06 169 GLU A CA 1
ATOM 1202 C C . GLU A 1 169 ? 14.825 -5.249 2.670 1.00 96.06 169 GLU A C 1
ATOM 1204 O O . GLU A 1 169 ? 15.464 -6.137 3.232 1.00 96.06 169 GLU A O 1
ATOM 1209 N N . LEU A 1 170 ? 14.309 -4.209 3.318 1.00 97.38 170 LEU A N 1
ATOM 1210 C CA . LEU A 1 170 ? 14.324 -4.035 4.766 1.00 97.38 170 LEU A CA 1
ATOM 1211 C C . LEU A 1 170 ? 12.897 -3.759 5.228 1.00 97.38 170 LEU A C 1
ATOM 1213 O O . LEU A 1 170 ? 12.266 -2.822 4.738 1.00 97.38 170 LEU A O 1
ATOM 1217 N N . SER A 1 171 ? 12.404 -4.513 6.204 1.00 97.56 171 SER A N 1
ATOM 1218 C CA . SER A 1 171 ? 11.125 -4.235 6.857 1.00 97.56 171 SER A CA 1
ATOM 1219 C C . SER A 1 171 ? 11.274 -4.262 8.375 1.00 97.56 171 SER A C 1
ATOM 1221 O O . SER A 1 171 ? 12.159 -4.924 8.923 1.00 97.56 171 SER A O 1
ATOM 1223 N N . GLY A 1 172 ? 10.417 -3.516 9.064 1.00 97.94 172 GLY A N 1
ATOM 1224 C CA . GLY A 1 172 ? 10.405 -3.466 10.517 1.00 97.94 172 GLY A CA 1
ATOM 1225 C C . GLY A 1 172 ? 9.059 -3.021 11.060 1.00 97.94 172 GLY A C 1
ATOM 1226 O O . GLY A 1 172 ? 8.412 -2.143 10.486 1.00 97.94 172 GLY A O 1
ATOM 1227 N N . THR A 1 173 ? 8.664 -3.610 12.182 1.00 98.38 173 THR A N 1
ATOM 1228 C CA . THR A 1 173 ? 7.443 -3.279 12.912 1.00 98.38 173 THR A CA 1
ATOM 1229 C C . THR A 1 173 ? 7.728 -3.253 14.412 1.00 98.38 173 THR A C 1
ATOM 1231 O O . THR A 1 173 ? 8.429 -4.119 14.930 1.00 98.38 173 THR A O 1
ATOM 1234 N N . LEU A 1 174 ? 7.180 -2.256 15.103 1.00 98.56 174 LEU A N 1
ATOM 1235 C CA . LEU A 1 174 ? 7.197 -2.101 16.556 1.00 98.56 174 LEU A CA 1
ATOM 1236 C C . LEU A 1 174 ? 5.746 -1.949 17.023 1.00 98.56 174 LEU A C 1
ATOM 1238 O O . LEU A 1 174 ? 5.088 -0.983 16.633 1.00 98.56 174 LEU A O 1
ATOM 1242 N N . ALA A 1 175 ? 5.247 -2.884 17.832 1.00 98.38 175 ALA A N 1
ATOM 1243 C CA . ALA A 1 175 ? 3.844 -2.941 18.238 1.00 98.38 175 ALA A CA 1
ATOM 1244 C C . ALA A 1 175 ? 3.654 -3.002 19.771 1.00 98.38 175 ALA A C 1
ATOM 1246 O O . ALA A 1 175 ? 3.336 -4.058 20.324 1.00 98.38 175 ALA A O 1
ATOM 1247 N N . PRO A 1 176 ? 3.890 -1.898 20.505 1.00 98.00 176 PRO A N 1
ATOM 1248 C CA . PRO A 1 176 ? 3.697 -1.865 21.948 1.00 98.00 176 PRO A CA 1
ATOM 1249 C C . PRO A 1 176 ? 2.211 -1.908 22.321 1.00 98.00 176 PRO A C 1
ATOM 1251 O O . PRO A 1 176 ? 1.376 -1.228 21.718 1.00 98.00 176 PRO A O 1
ATOM 1254 N N . LYS A 1 177 ? 1.899 -2.637 23.397 1.00 96.56 177 LYS A N 1
ATOM 1255 C CA . LYS A 1 177 ? 0.636 -2.467 24.126 1.00 96.56 177 LYS A CA 1
ATOM 1256 C C . LYS A 1 177 ? 0.692 -1.166 24.930 1.00 96.56 177 LYS A C 1
ATOM 1258 O O . LYS A 1 177 ? 1.707 -0.877 25.563 1.00 96.56 177 LYS A O 1
ATOM 1263 N N . LEU A 1 178 ? -0.378 -0.381 24.887 1.00 94.50 178 LEU A N 1
ATOM 1264 C CA . LEU A 1 178 ? -0.496 0.934 25.517 1.00 94.50 178 LEU A CA 1
ATOM 1265 C C . LEU A 1 178 ? -1.770 0.960 26.370 1.00 94.50 178 LEU A C 1
ATOM 1267 O O . LEU A 1 178 ? -2.849 1.301 25.886 1.00 94.50 178 LEU A O 1
ATOM 1271 N N . GLY A 1 179 ? -1.642 0.566 27.641 1.00 92.31 179 GLY A N 1
ATOM 1272 C CA . GLY A 1 179 ? -2.801 0.284 28.490 1.00 92.31 179 GLY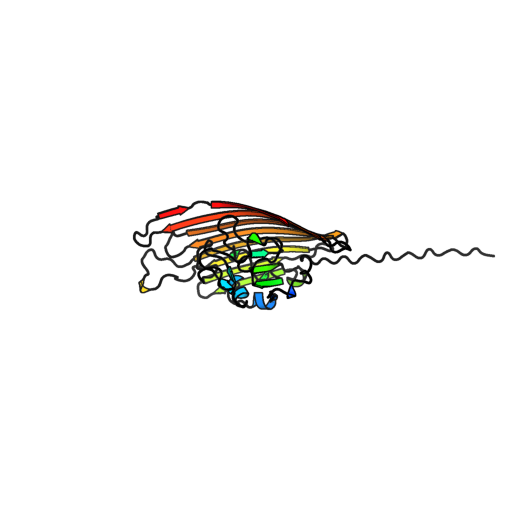 A CA 1
ATOM 1273 C C . GLY A 1 179 ? -3.604 -0.886 27.919 1.00 92.31 179 GLY A C 1
ATOM 1274 O O . GLY A 1 179 ? -3.022 -1.906 27.558 1.00 92.31 179 GLY A O 1
ATOM 1275 N N . GLU A 1 180 ? -4.915 -0.698 27.787 1.00 92.62 180 GLU A N 1
ATOM 1276 C CA . GLU A 1 180 ? -5.819 -1.662 27.143 1.00 92.62 180 GLU A CA 1
ATOM 1277 C C . GLU A 1 180 ? -5.721 -1.640 25.604 1.00 92.62 180 GLU A C 1
ATOM 1279 O O . GLU A 1 180 ? -6.160 -2.569 24.935 1.00 92.62 180 GLU A O 1
ATOM 1284 N N . GLY A 1 181 ? -5.140 -0.584 25.023 1.00 96.31 181 GLY A N 1
ATOM 1285 C CA . GLY A 1 181 ? -4.957 -0.431 23.581 1.00 96.31 181 GLY A CA 1
ATOM 1286 C C . GLY A 1 181 ? -3.573 -0.856 23.086 1.00 96.31 181 GLY A C 1
ATOM 1287 O O . GLY A 1 181 ? -2.763 -1.455 23.797 1.00 96.31 181 GLY A O 1
ATOM 1288 N N . PHE A 1 182 ? -3.261 -0.497 21.844 1.00 97.88 182 PHE A N 1
ATOM 1289 C CA . PHE A 1 182 ? -1.933 -0.691 21.266 1.00 97.88 182 PHE A CA 1
ATOM 1290 C C . PHE A 1 182 ? -1.627 0.335 20.175 1.00 97.88 182 PHE A C 1
ATOM 1292 O O . PHE A 1 182 ? -2.517 0.964 19.598 1.00 97.88 182 PHE A O 1
ATOM 1299 N N . ALA A 1 183 ? -0.342 0.473 19.862 1.00 98.25 183 ALA A N 1
ATOM 1300 C CA . ALA A 1 183 ? 0.119 1.157 18.663 1.00 98.25 183 ALA A CA 1
ATOM 1301 C C . ALA A 1 183 ? 0.980 0.214 17.823 1.00 98.25 183 ALA A C 1
ATOM 1303 O O . ALA A 1 183 ? 1.566 -0.725 18.347 1.00 98.25 183 ALA A O 1
ATOM 1304 N N . VAL A 1 184 ? 1.063 0.475 16.524 1.00 98.56 184 VAL A N 1
ATOM 1305 C CA . VAL A 1 184 ? 1.929 -0.207 15.566 1.00 98.56 184 VAL A CA 1
ATOM 1306 C C . VAL A 1 184 ? 2.628 0.856 14.736 1.00 98.56 184 VAL A C 1
ATOM 1308 O O . VAL A 1 184 ? 1.979 1.623 14.026 1.00 98.56 184 VAL A O 1
ATOM 1311 N N . VAL A 1 185 ? 3.953 0.888 14.803 1.00 98.56 185 VAL A N 1
ATOM 1312 C CA . VAL A 1 185 ? 4.806 1.664 13.900 1.00 98.56 185 VAL A CA 1
ATOM 1313 C C . VAL A 1 185 ? 5.469 0.687 12.949 1.00 98.56 185 VAL A C 1
ATOM 1315 O O . VAL A 1 185 ? 6.005 -0.328 13.386 1.00 98.56 185 VAL A O 1
ATOM 1318 N N . SER A 1 186 ? 5.436 0.973 11.653 1.00 98.44 186 SER A N 1
ATOM 1319 C CA . SER A 1 186 ? 6.001 0.088 10.638 1.00 98.44 186 SER A CA 1
ATOM 1320 C C . SER A 1 186 ? 6.771 0.856 9.573 1.00 98.44 186 SER A C 1
ATOM 1322 O O . SER A 1 186 ? 6.437 1.992 9.243 1.00 98.44 186 SER A O 1
ATOM 1324 N N . GLY A 1 187 ? 7.805 0.220 9.035 1.00 98.31 187 GLY A N 1
ATOM 1325 C CA . GLY A 1 187 ? 8.664 0.737 7.978 1.00 98.31 187 GLY A CA 1
ATOM 1326 C C . GLY A 1 187 ? 9.008 -0.372 6.991 1.00 98.31 187 GLY A C 1
ATOM 1327 O O . GLY A 1 187 ? 9.063 -1.545 7.358 1.00 98.31 187 GLY A O 1
ATOM 1328 N N . ARG A 1 188 ? 9.124 -0.029 5.712 1.00 97.94 188 ARG A N 1
ATOM 1329 C CA . ARG A 1 188 ? 9.578 -0.941 4.663 1.00 97.94 188 ARG A CA 1
ATOM 1330 C C . ARG A 1 188 ? 10.309 -0.145 3.602 1.00 97.94 188 ARG A C 1
ATOM 1332 O O . ARG A 1 188 ? 9.870 0.948 3.254 1.00 97.94 188 ARG A O 1
ATOM 1339 N N . TRP A 1 189 ? 11.397 -0.702 3.105 1.00 98.12 189 TRP A N 1
ATOM 1340 C CA . TRP A 1 189 ? 12.173 -0.172 2.002 1.00 98.12 189 TRP A CA 1
ATOM 1341 C C . TRP A 1 189 ? 12.587 -1.316 1.084 1.00 98.12 189 TRP A C 1
ATOM 1343 O O . TRP A 1 189 ? 12.999 -2.377 1.545 1.00 98.12 189 TRP A O 1
ATOM 1353 N N . ASP A 1 190 ? 12.471 -1.084 -0.215 1.00 95.56 190 ASP A N 1
ATOM 1354 C CA . ASP A 1 190 ? 12.751 -2.034 -1.276 1.00 95.56 190 ASP A CA 1
ATOM 1355 C C . ASP A 1 190 ? 13.555 -1.324 -2.365 1.00 95.56 190 ASP A C 1
ATOM 1357 O O . ASP A 1 190 ? 13.093 -0.327 -2.925 1.00 95.56 190 ASP A O 1
ATOM 1361 N N . ARG A 1 191 ? 14.727 -1.845 -2.726 1.00 96.88 191 ARG A N 1
ATOM 1362 C CA . ARG A 1 191 ? 15.535 -1.301 -3.823 1.00 96.88 191 ARG A CA 1
ATOM 1363 C C . ARG A 1 191 ? 16.083 -2.402 -4.706 1.00 96.88 191 ARG A C 1
ATOM 1365 O O . ARG A 1 191 ? 16.588 -3.410 -4.224 1.00 96.88 191 ARG A O 1
ATOM 1372 N N . GLY A 1 192 ? 16.078 -2.168 -6.011 1.00 96.19 192 GLY A N 1
ATOM 1373 C CA . GLY A 1 192 ? 16.672 -3.095 -6.956 1.00 96.19 192 GLY A CA 1
ATOM 1374 C C . GLY A 1 192 ? 16.941 -2.485 -8.318 1.00 96.19 192 GLY A C 1
ATOM 1375 O O . GLY A 1 192 ? 16.202 -1.635 -8.805 1.00 96.19 192 GLY A O 1
ATOM 1376 N N . GLN A 1 193 ? 17.985 -2.981 -8.983 1.00 94.62 193 GLN A N 1
ATOM 1377 C CA . GLN A 1 193 ? 18.218 -2.673 -10.397 1.00 94.62 193 GLN A CA 1
ATOM 1378 C C . GLN A 1 193 ? 17.177 -3.323 -11.322 1.00 94.62 193 GLN A C 1
ATOM 1380 O O . GLN A 1 193 ? 17.068 -2.933 -12.480 1.00 94.62 193 GLN A O 1
ATOM 1385 N N . GLY A 1 194 ? 16.439 -4.328 -10.835 1.00 93.69 194 GLY A N 1
ATOM 1386 C CA . GLY A 1 194 ? 15.420 -5.042 -11.592 1.00 93.69 194 GLY A CA 1
ATOM 1387 C C . GLY A 1 194 ? 15.953 -5.878 -12.755 1.00 93.69 194 GLY A C 1
ATOM 1388 O O . GLY A 1 194 ? 17.160 -6.021 -13.001 1.00 93.69 194 GLY A O 1
ATOM 1389 N N . PHE A 1 195 ? 15.026 -6.467 -13.505 1.00 93.19 195 PHE A N 1
ATOM 1390 C CA . PHE A 1 195 ? 15.342 -7.283 -14.675 1.00 93.19 195 PHE A CA 1
ATOM 1391 C C . PHE A 1 195 ? 15.123 -6.517 -15.984 1.00 93.19 195 PHE A C 1
ATOM 1393 O O . PHE A 1 195 ? 14.507 -5.454 -16.034 1.00 93.19 195 PHE A O 1
ATOM 1400 N N . TRP A 1 196 ? 15.648 -7.069 -17.075 1.00 94.44 196 TRP A N 1
ATOM 1401 C CA . TRP A 1 196 ? 15.404 -6.551 -18.415 1.00 94.44 196 TRP A CA 1
ATOM 1402 C C . TRP A 1 196 ? 14.011 -6.955 -18.896 1.00 94.44 196 TRP A C 1
ATOM 1404 O O . TRP A 1 196 ? 13.813 -8.098 -19.302 1.00 94.44 196 TRP A O 1
ATOM 1414 N N . THR A 1 197 ? 13.066 -6.017 -18.906 1.00 92.81 197 THR A N 1
ATOM 1415 C CA . THR A 1 197 ? 11.741 -6.236 -19.514 1.00 92.81 197 THR A CA 1
ATOM 1416 C C . THR A 1 197 ? 11.809 -6.272 -21.045 1.00 92.81 197 THR A C 1
ATOM 1418 O O . THR A 1 197 ? 10.960 -6.880 -21.691 1.00 92.81 197 THR A O 1
ATOM 1421 N N . THR A 1 198 ? 12.843 -5.664 -21.638 1.00 94.31 198 THR A N 1
ATOM 1422 C CA . THR A 1 198 ? 13.086 -5.659 -23.087 1.00 94.31 198 THR A CA 1
ATOM 1423 C C . THR A 1 198 ? 13.803 -6.945 -23.548 1.00 94.31 198 THR A C 1
ATOM 1425 O O . THR A 1 198 ? 14.894 -7.251 -23.033 1.00 94.31 198 THR A O 1
ATOM 1428 N N . PRO A 1 199 ? 13.257 -7.676 -24.547 1.00 94.88 199 PRO A N 1
ATOM 1429 C CA . PRO A 1 199 ? 13.899 -8.848 -25.149 1.00 94.88 199 PRO A CA 1
ATOM 1430 C C . PRO A 1 199 ? 15.304 -8.549 -25.675 1.00 94.88 199 PRO A C 1
ATOM 1432 O O . PRO A 1 199 ? 15.552 -7.456 -26.174 1.00 94.88 199 PRO A O 1
ATOM 1435 N N . VAL A 1 200 ? 16.220 -9.523 -25.600 1.00 96.94 200 VAL A N 1
ATOM 1436 C CA . VAL A 1 200 ? 17.650 -9.341 -25.937 1.00 96.94 200 VAL A CA 1
ATOM 1437 C C . VAL A 1 200 ? 17.851 -8.746 -27.335 1.00 96.94 200 VAL A C 1
ATOM 1439 O O . VAL A 1 200 ? 18.620 -7.804 -27.486 1.00 96.94 200 VAL A O 1
ATOM 1442 N N . ASN A 1 201 ? 17.111 -9.232 -28.333 1.00 97.25 201 ASN A N 1
ATOM 1443 C CA . ASN A 1 201 ? 17.182 -8.775 -29.726 1.00 97.25 201 ASN A CA 1
ATOM 1444 C C . ASN A 1 201 ? 16.543 -7.395 -29.983 1.00 97.25 201 ASN A C 1
ATOM 1446 O O . ASN A 1 201 ? 16.630 -6.889 -31.096 1.00 97.25 201 ASN A O 1
ATOM 1450 N N . GLN A 1 202 ? 15.885 -6.801 -28.984 1.00 95.38 202 GLN A N 1
ATOM 1451 C CA . GLN A 1 202 ? 15.272 -5.469 -29.053 1.00 95.38 202 GLN A CA 1
ATOM 1452 C C . GLN A 1 202 ? 16.007 -4.442 -28.183 1.00 95.38 202 GLN A C 1
ATOM 1454 O O . GLN A 1 202 ? 15.595 -3.281 -28.117 1.00 95.38 202 GLN A O 1
ATOM 1459 N N . ARG A 1 203 ? 17.066 -4.856 -27.477 1.00 96.69 203 ARG A N 1
ATOM 1460 C CA . ARG A 1 203 ? 17.846 -3.946 -26.639 1.00 96.69 203 ARG A CA 1
ATOM 1461 C C . ARG A 1 203 ? 18.675 -3.018 -27.514 1.00 96.69 203 ARG A C 1
ATOM 1463 O O . ARG A 1 203 ? 19.311 -3.436 -28.475 1.00 96.69 203 ARG A O 1
ATOM 1470 N N . VAL A 1 204 ? 18.680 -1.756 -27.124 1.00 96.50 204 VAL A N 1
ATOM 1471 C CA . VAL A 1 204 ? 19.450 -0.669 -27.730 1.00 96.50 204 VAL A CA 1
ATOM 1472 C C . VAL A 1 204 ? 20.285 0.006 -26.637 1.00 96.50 204 VAL A C 1
ATOM 1474 O O . VAL A 1 204 ? 20.018 -0.231 -25.458 1.00 96.50 204 VAL A O 1
ATOM 1477 N N . PRO A 1 205 ? 21.251 0.885 -26.965 1.00 96.44 205 PRO A N 1
ATOM 1478 C CA . PRO A 1 205 ? 22.051 1.576 -25.947 1.00 96.44 205 PRO A CA 1
ATOM 1479 C C . PRO A 1 205 ? 21.227 2.351 -24.908 1.00 96.44 205 PRO A C 1
ATOM 1481 O O . PRO A 1 205 ? 21.649 2.491 -23.767 1.00 96.44 205 PRO A O 1
ATOM 1484 N N . ALA A 1 206 ? 20.035 2.825 -25.286 1.00 96.31 206 ALA A N 1
ATOM 1485 C CA . ALA A 1 206 ? 19.121 3.513 -24.380 1.00 96.31 206 ALA A CA 1
ATOM 1486 C C . ALA A 1 206 ? 18.312 2.570 -23.471 1.00 96.31 206 ALA A C 1
ATOM 1488 O O . ALA A 1 206 ? 17.613 3.056 -22.589 1.00 96.31 206 ALA A O 1
ATOM 1489 N N . SER A 1 207 ? 18.319 1.252 -23.702 1.00 97.75 207 SER A N 1
ATOM 1490 C CA . SER A 1 207 ? 17.516 0.311 -22.919 1.00 97.75 207 SER A CA 1
ATOM 1491 C C . SER A 1 207 ? 17.974 0.261 -21.461 1.00 97.75 207 SER A C 1
ATOM 1493 O O . SER A 1 207 ? 19.168 0.208 -21.184 1.00 97.75 207 SER A O 1
ATOM 1495 N N . ALA A 1 208 ? 17.014 0.172 -20.541 1.00 96.69 208 ALA A N 1
ATOM 1496 C CA . ALA A 1 208 ? 17.257 0.037 -19.108 1.00 96.69 208 ALA A CA 1
ATOM 1497 C C . ALA A 1 208 ? 16.559 -1.198 -18.524 1.00 96.69 208 ALA A C 1
ATOM 1499 O O . ALA A 1 208 ? 15.568 -1.705 -19.063 1.00 96.69 208 ALA A O 1
ATOM 1500 N N . ARG A 1 209 ? 17.084 -1.667 -17.391 1.00 95.94 209 ARG A N 1
ATOM 1501 C CA . ARG A 1 209 ? 16.383 -2.605 -16.511 1.00 95.94 209 ARG A CA 1
ATOM 1502 C C . ARG A 1 209 ? 15.215 -1.894 -15.825 1.00 95.94 209 ARG A C 1
ATOM 1504 O O . ARG A 1 209 ? 15.223 -0.671 -15.711 1.00 95.94 209 ARG A O 1
ATOM 1511 N N . ALA A 1 210 ? 14.233 -2.663 -15.366 1.00 96.06 210 ALA A N 1
ATOM 1512 C CA . ALA A 1 210 ? 13.110 -2.149 -14.593 1.00 96.06 210 ALA A CA 1
ATOM 1513 C C . ALA A 1 210 ? 13.518 -1.879 -13.134 1.00 96.06 210 ALA A C 1
ATOM 1515 O O . ALA A 1 210 ? 13.159 -2.636 -12.234 1.00 96.06 210 ALA A O 1
ATOM 1516 N N . ALA A 1 211 ? 14.350 -0.860 -12.927 1.00 96.69 211 ALA A N 1
ATOM 1517 C CA . ALA A 1 211 ? 14.849 -0.496 -11.609 1.00 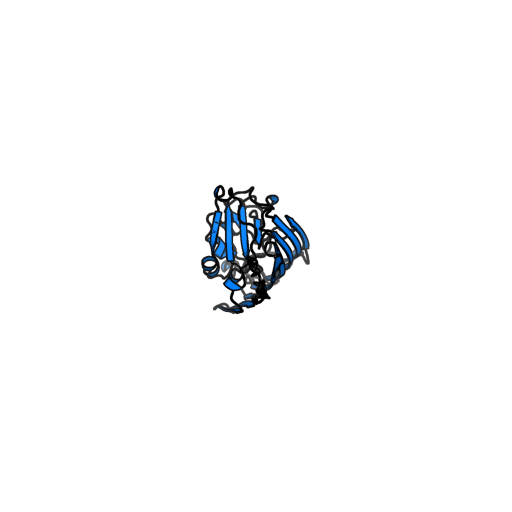96.69 211 ALA A CA 1
ATOM 1518 C C . ALA A 1 211 ? 13.728 0.088 -10.743 1.00 96.69 211 ALA A C 1
ATOM 1520 O O . ALA A 1 211 ? 12.833 0.762 -11.257 1.00 96.69 211 ALA A O 1
ATOM 1521 N N . PHE A 1 212 ? 13.799 -0.153 -9.438 1.00 96.88 212 PHE A N 1
ATOM 1522 C CA . PHE A 1 212 ? 12.827 0.315 -8.457 1.00 96.88 212 PHE A CA 1
ATOM 1523 C C . PHE A 1 212 ? 13.517 0.729 -7.151 1.00 96.88 212 PHE A C 1
ATOM 1525 O O . PHE A 1 212 ? 14.542 0.166 -6.759 1.00 96.88 212 PHE A O 1
ATOM 1532 N N . ASP A 1 213 ? 12.938 1.717 -6.479 1.00 97.62 213 ASP A N 1
ATOM 1533 C CA . ASP A 1 213 ? 13.317 2.195 -5.152 1.00 97.62 213 ASP A CA 1
ATOM 1534 C C . ASP A 1 213 ? 12.058 2.731 -4.468 1.00 97.62 213 ASP A C 1
ATOM 1536 O O . ASP A 1 213 ? 11.535 3.782 -4.849 1.00 97.62 213 ASP A O 1
ATOM 1540 N N . ALA A 1 214 ? 11.544 1.980 -3.501 1.00 97.69 214 ALA A N 1
ATOM 1541 C CA . ALA A 1 214 ? 10.282 2.266 -2.840 1.00 97.69 214 ALA A CA 1
ATOM 1542 C C . ALA A 1 214 ? 10.430 2.189 -1.323 1.00 97.69 214 ALA A C 1
ATOM 1544 O O . ALA A 1 214 ? 11.191 1.376 -0.799 1.00 97.69 214 ALA A O 1
ATOM 1545 N N . TRP A 1 215 ? 9.683 3.022 -0.609 1.00 98.31 215 TRP A N 1
ATOM 1546 C CA . TRP A 1 215 ? 9.587 2.960 0.840 1.00 98.31 215 TRP A CA 1
ATOM 1547 C C . TRP A 1 215 ? 8.175 3.294 1.318 1.00 98.31 215 TRP A C 1
ATOM 1549 O O . TRP A 1 215 ? 7.435 4.038 0.675 1.00 98.31 215 TRP A O 1
ATOM 1559 N N . SER A 1 216 ? 7.803 2.750 2.474 1.00 98.56 216 SER A N 1
ATOM 1560 C CA . SER A 1 216 ? 6.584 3.126 3.186 1.00 98.56 216 SER A CA 1
ATOM 1561 C C . SER A 1 216 ? 6.798 3.134 4.692 1.00 98.56 216 SER A C 1
ATOM 1563 O O . SER A 1 216 ? 7.464 2.253 5.242 1.00 98.56 216 SER A O 1
ATOM 1565 N N . ALA A 1 217 ? 6.190 4.108 5.361 1.00 98.62 217 ALA A N 1
ATOM 1566 C CA . ALA A 1 217 ? 6.114 4.183 6.811 1.00 98.62 217 ALA A CA 1
ATOM 1567 C C . ALA A 1 217 ? 4.654 4.327 7.242 1.00 98.62 217 ALA A C 1
ATOM 1569 O O . ALA A 1 217 ? 3.890 5.084 6.642 1.00 98.62 217 ALA A O 1
ATOM 1570 N N . GLY A 1 218 ? 4.262 3.587 8.273 1.00 98.31 218 GLY A N 1
ATOM 1571 C CA . GLY A 1 218 ? 2.890 3.550 8.757 1.00 98.31 218 GLY A CA 1
ATOM 1572 C C . GLY A 1 218 ? 2.807 3.639 10.272 1.00 98.31 218 GLY A C 1
ATOM 1573 O O . GLY A 1 218 ? 3.663 3.111 10.980 1.00 98.31 218 GLY A O 1
ATOM 1574 N N . LEU A 1 219 ? 1.739 4.269 10.746 1.00 98.50 219 LEU A N 1
ATOM 1575 C CA . LEU A 1 219 ? 1.322 4.298 12.141 1.00 98.50 219 LEU A CA 1
ATOM 1576 C C . LEU A 1 219 ? -0.116 3.789 12.220 1.00 98.50 219 LEU A C 1
ATOM 1578 O O . LEU A 1 219 ? -0.975 4.234 11.461 1.00 98.50 219 LEU A O 1
ATOM 1582 N N . ARG A 1 220 ? -0.394 2.897 13.163 1.00 98.19 220 ARG A N 1
ATOM 1583 C CA . ARG A 1 220 ? -1.748 2.503 13.551 1.00 98.19 220 ARG A CA 1
ATOM 1584 C C . ARG A 1 220 ? -1.857 2.576 15.065 1.00 98.19 220 ARG A C 1
ATOM 1586 O O . ARG A 1 220 ? -0.938 2.159 15.756 1.00 98.19 220 ARG A O 1
ATOM 1593 N N . ALA A 1 221 ? -2.952 3.107 15.580 1.00 98.31 221 ALA A N 1
ATOM 1594 C CA . ALA A 1 221 ? -3.242 3.134 17.006 1.00 98.31 221 ALA A CA 1
ATOM 1595 C C . ALA A 1 221 ? -4.683 2.691 17.224 1.00 98.31 221 ALA A C 1
ATOM 1597 O O . ALA A 1 221 ? -5.573 3.117 16.492 1.00 98.31 221 ALA A O 1
ATOM 1598 N N . VAL A 1 222 ? -4.902 1.838 18.216 1.00 98.19 222 VAL A N 1
ATOM 1599 C CA . VAL A 1 222 ? -6.227 1.371 18.614 1.00 98.19 222 VAL A CA 1
ATOM 1600 C C . VAL A 1 222 ? -6.347 1.542 20.117 1.00 98.19 222 VAL A C 1
ATOM 1602 O O . VAL A 1 222 ? -5.484 1.078 20.861 1.00 98.19 222 VAL A O 1
ATOM 1605 N N . ALA A 1 223 ? -7.402 2.215 20.560 1.00 97.44 223 ALA A N 1
ATOM 1606 C CA . ALA A 1 223 ? -7.661 2.444 21.971 1.00 97.44 223 ALA A CA 1
ATOM 1607 C C . ALA A 1 223 ? -9.159 2.311 22.280 1.00 97.44 223 ALA A C 1
ATOM 1609 O O . ALA A 1 223 ? -9.984 2.796 21.500 1.00 97.44 223 ALA A O 1
ATOM 1610 N N . PRO A 1 224 ? -9.524 1.707 23.420 1.00 96.56 224 PRO A N 1
ATOM 1611 C CA . PRO A 1 224 ? -10.894 1.742 23.899 1.00 96.56 224 PRO A CA 1
ATOM 1612 C C . PRO A 1 224 ? -11.219 3.152 24.407 1.00 96.56 224 PRO A C 1
ATOM 1614 O O . PRO A 1 224 ? -10.424 3.781 25.106 1.00 96.56 224 PRO A O 1
ATOM 1617 N N . ILE A 1 225 ? -12.393 3.653 24.039 1.00 95.50 225 ILE A N 1
ATOM 1618 C CA . ILE A 1 225 ? -12.990 4.886 24.570 1.00 95.50 225 ILE A CA 1
ATOM 1619 C C . ILE A 1 225 ? -13.917 4.539 25.737 1.00 95.50 225 ILE A C 1
ATOM 1621 O O . ILE A 1 225 ? -13.933 5.222 26.759 1.00 95.50 225 ILE A O 1
ATOM 1625 N N . THR A 1 226 ? -14.668 3.451 25.582 1.00 93.19 226 THR A N 1
ATOM 1626 C CA . THR A 1 226 ? -15.485 2.798 26.610 1.00 93.19 226 THR A CA 1
ATOM 1627 C C . THR A 1 226 ? -15.302 1.278 26.464 1.00 93.19 226 THR A C 1
ATOM 1629 O O . THR A 1 226 ? -14.651 0.852 25.508 1.00 93.19 226 THR A O 1
ATOM 1632 N N . PRO A 1 227 ? -15.858 0.437 27.356 1.00 91.69 227 PRO A N 1
ATOM 1633 C CA . PRO A 1 227 ? -15.773 -1.020 27.201 1.00 91.69 227 PRO A CA 1
ATOM 1634 C C . PRO A 1 227 ? -16.309 -1.541 25.859 1.00 91.69 227 PRO A C 1
ATOM 1636 O O . PRO A 1 227 ? -15.778 -2.512 25.331 1.00 91.69 227 PRO A O 1
ATOM 1639 N N . ASP A 1 228 ? -17.294 -0.849 25.278 1.00 94.19 228 ASP A N 1
ATOM 1640 C CA . ASP A 1 228 ? -17.962 -1.264 24.040 1.00 94.19 228 ASP A CA 1
ATOM 1641 C C . ASP A 1 228 ? -17.578 -0.425 22.813 1.00 94.19 228 ASP A C 1
ATOM 1643 O O . ASP A 1 228 ? -18.062 -0.702 21.715 1.00 94.19 228 ASP A O 1
ATOM 1647 N N . ILE A 1 229 ? -16.766 0.628 22.971 1.00 95.81 229 ILE A N 1
ATOM 1648 C CA . ILE A 1 229 ? -16.411 1.556 21.888 1.00 95.81 229 ILE A CA 1
ATOM 1649 C C . ILE A 1 229 ? -14.896 1.659 21.773 1.00 95.81 229 ILE A C 1
ATOM 1651 O O . ILE A 1 229 ? -14.226 2.061 22.721 1.00 95.81 229 ILE A O 1
ATOM 1655 N N . GLU A 1 230 ? -14.362 1.407 20.581 1.00 96.50 230 GLU A N 1
ATOM 1656 C CA . GLU A 1 230 ? -12.946 1.594 20.261 1.00 96.50 230 GLU A CA 1
ATOM 1657 C C . GLU A 1 230 ? -12.739 2.649 19.167 1.00 96.50 230 GLU A C 1
ATOM 1659 O O . GLU A 1 230 ? -13.497 2.743 18.199 1.00 96.50 230 GLU A O 1
ATOM 1664 N N . LEU A 1 231 ? -11.673 3.434 19.320 1.00 97.94 231 LEU A N 1
ATOM 1665 C CA . LEU A 1 231 ? -11.154 4.350 18.314 1.00 97.94 231 LEU A CA 1
ATOM 1666 C C . LEU A 1 231 ? -9.920 3.727 17.664 1.00 97.94 231 LEU A C 1
ATOM 1668 O O . LEU A 1 231 ? -8.979 3.320 18.345 1.00 97.94 231 LEU A O 1
ATOM 1672 N N . GLN A 1 232 ? -9.902 3.715 16.337 1.00 98.31 232 GLN A N 1
ATOM 1673 C CA . GLN A 1 232 ? -8.779 3.279 15.523 1.00 98.31 232 GLN A CA 1
ATOM 1674 C C . GLN A 1 232 ? -8.305 4.456 14.669 1.00 98.31 232 GLN A C 1
ATOM 1676 O O . GLN A 1 232 ? -9.091 5.096 13.971 1.00 98.31 232 GLN A O 1
ATOM 1681 N N . ALA A 1 233 ? -7.011 4.740 14.707 1.00 98.56 233 ALA A N 1
ATOM 1682 C CA . ALA A 1 233 ? -6.368 5.763 13.898 1.00 98.56 233 ALA A CA 1
ATOM 1683 C C . ALA A 1 233 ? -5.275 5.129 13.042 1.00 98.56 233 ALA A C 1
ATOM 1685 O O . ALA A 1 233 ? -4.541 4.255 13.509 1.00 98.56 233 ALA A O 1
ATOM 1686 N N . ARG A 1 234 ? -5.143 5.582 11.795 1.00 98.50 234 ARG A N 1
ATOM 1687 C CA . ARG A 1 234 ? -4.114 5.099 10.871 1.00 98.50 234 ARG A CA 1
ATOM 1688 C C . ARG A 1 234 ? -3.518 6.250 10.074 1.00 98.50 234 ARG A C 1
ATOM 1690 O O . ARG A 1 234 ? -4.239 7.136 9.627 1.00 98.50 234 ARG A O 1
ATOM 1697 N N . GLY A 1 235 ? -2.208 6.193 9.869 1.00 98.62 235 GLY A N 1
ATOM 1698 C CA . GLY A 1 235 ? -1.453 7.031 8.948 1.00 98.62 235 GLY A CA 1
ATOM 1699 C C . GLY A 1 235 ? -0.515 6.173 8.103 1.00 98.62 235 GLY A C 1
ATOM 1700 O O . GLY A 1 235 ? 0.072 5.214 8.604 1.00 98.62 235 GLY A O 1
ATOM 1701 N N . LEU A 1 236 ? -0.376 6.499 6.822 1.00 98.62 236 LEU A N 1
ATOM 1702 C CA . LEU A 1 236 ? 0.543 5.839 5.898 1.00 98.62 236 LEU A CA 1
ATOM 1703 C C . LEU A 1 236 ? 1.171 6.889 4.986 1.00 98.62 236 LEU A C 1
ATOM 1705 O O . LEU A 1 236 ? 0.465 7.662 4.348 1.00 98.62 236 LEU A O 1
ATOM 1709 N N . VAL A 1 237 ? 2.493 6.874 4.882 1.00 98.81 237 VAL A N 1
ATOM 1710 C CA . VAL A 1 237 ? 3.241 7.660 3.902 1.00 98.81 237 VAL A CA 1
ATOM 1711 C C . VAL A 1 237 ? 4.108 6.733 3.068 1.00 98.81 237 VAL A C 1
ATOM 1713 O O . VAL A 1 237 ? 4.639 5.745 3.582 1.00 98.81 237 VAL A O 1
ATOM 1716 N N . PHE A 1 238 ? 4.227 7.016 1.777 1.00 98.75 238 PHE A N 1
ATOM 1717 C CA . PHE A 1 238 ? 5.012 6.183 0.876 1.00 98.75 238 PHE A CA 1
ATOM 1718 C C . PHE A 1 238 ? 5.526 6.948 -0.339 1.00 98.75 238 PHE A C 1
ATOM 1720 O O . PHE A 1 238 ? 4.960 7.959 -0.763 1.00 98.75 238 PHE A O 1
ATOM 1727 N N . GLU A 1 239 ? 6.572 6.393 -0.934 1.00 98.44 239 GLU A N 1
ATOM 1728 C CA . GLU A 1 239 ? 7.104 6.784 -2.230 1.00 98.44 239 GLU A CA 1
ATOM 1729 C C . GLU A 1 239 ? 7.576 5.541 -2.976 1.00 98.44 239 GLU A C 1
ATOM 1731 O O . GLU A 1 239 ? 8.136 4.613 -2.398 1.00 98.44 239 GLU A O 1
ATOM 1736 N N . ASP A 1 240 ? 7.354 5.542 -4.280 1.00 97.75 240 ASP A N 1
ATOM 1737 C CA . ASP A 1 240 ? 7.765 4.497 -5.200 1.00 97.75 240 ASP A CA 1
ATOM 1738 C C . ASP A 1 240 ? 8.347 5.166 -6.437 1.00 97.75 240 ASP A C 1
ATOM 1740 O O . ASP A 1 240 ? 7.651 5.931 -7.109 1.00 97.75 240 ASP A O 1
ATOM 1744 N N . ARG A 1 241 ? 9.626 4.915 -6.716 1.00 97.88 241 ARG A N 1
ATOM 1745 C CA . ARG A 1 241 ? 10.329 5.413 -7.899 1.00 97.88 241 ARG A CA 1
ATOM 1746 C C . ARG A 1 241 ? 10.766 4.242 -8.753 1.00 97.88 241 ARG A C 1
ATOM 1748 O O . ARG A 1 241 ? 11.353 3.287 -8.248 1.00 97.88 241 ARG A O 1
ATOM 1755 N N . ARG A 1 242 ? 10.523 4.332 -10.058 1.00 96.81 242 ARG A N 1
ATOM 1756 C CA . ARG A 1 242 ? 10.864 3.284 -11.023 1.00 96.81 242 ARG A CA 1
ATOM 1757 C C . ARG A 1 242 ? 11.495 3.879 -12.270 1.00 96.81 242 ARG A C 1
ATOM 1759 O O . ARG A 1 242 ? 11.097 4.956 -12.699 1.00 96.81 242 ARG A O 1
ATOM 1766 N N . THR A 1 243 ? 12.399 3.136 -12.894 1.00 97.44 243 THR A N 1
ATOM 1767 C CA . THR A 1 243 ? 12.885 3.403 -14.254 1.00 97.44 243 THR A CA 1
ATOM 1768 C C . THR A 1 243 ? 12.466 2.238 -15.128 1.00 97.44 243 THR A C 1
ATOM 1770 O O . THR A 1 243 ? 12.741 1.088 -14.793 1.00 97.44 243 THR A O 1
ATOM 1773 N N . LEU A 1 244 ? 11.793 2.501 -16.249 1.00 94.88 244 LEU A N 1
ATOM 1774 C CA . LEU A 1 244 ? 11.198 1.441 -17.065 1.00 94.88 244 LEU A CA 1
ATOM 1775 C C . LEU A 1 244 ? 11.645 1.533 -18.519 1.00 94.88 244 LEU A C 1
ATOM 1777 O O . LEU A 1 244 ? 11.493 2.567 -19.156 1.00 94.88 244 LEU A O 1
ATOM 1781 N N . ARG A 1 245 ? 12.080 0.403 -19.092 1.00 94.38 245 ARG A N 1
ATOM 1782 C CA . ARG A 1 245 ? 12.384 0.196 -20.525 1.00 94.38 245 ARG A CA 1
ATOM 1783 C C . ARG A 1 245 ? 13.570 0.995 -21.081 1.00 94.38 245 ARG A C 1
ATOM 1785 O O . ARG A 1 245 ? 14.380 0.400 -21.792 1.00 94.38 245 ARG A O 1
ATOM 1792 N N . PHE A 1 246 ? 13.684 2.289 -20.790 1.00 97.25 246 PHE A N 1
ATOM 1793 C CA . PHE A 1 246 ? 14.747 3.174 -21.261 1.00 97.25 246 PHE A CA 1
ATOM 1794 C C . PHE A 1 246 ? 15.352 3.992 -20.117 1.00 97.25 246 PHE A C 1
ATOM 1796 O O . PHE A 1 246 ? 14.660 4.359 -19.172 1.00 97.25 246 PHE A O 1
ATOM 1803 N N . THR A 1 247 ? 16.642 4.304 -20.212 1.00 96.88 247 THR A N 1
ATOM 1804 C CA . THR A 1 247 ? 17.330 5.178 -19.255 1.00 96.88 247 THR A CA 1
ATOM 1805 C C . THR A 1 247 ? 16.666 6.557 -19.240 1.00 96.88 247 THR A C 1
ATOM 1807 O O . THR A 1 247 ? 16.467 7.159 -20.296 1.00 96.88 247 THR A O 1
ATOM 1810 N N . GLY A 1 248 ? 16.311 7.049 -18.049 1.00 96.00 248 GLY A N 1
ATOM 1811 C CA . GLY A 1 248 ? 15.611 8.325 -17.861 1.00 96.00 248 GLY A CA 1
ATOM 1812 C C . GLY A 1 248 ? 14.102 8.282 -18.132 1.00 96.00 248 GLY A C 1
ATOM 1813 O O . GLY A 1 248 ? 13.448 9.321 -18.065 1.00 96.00 248 GLY A O 1
ATOM 1814 N N . ALA A 1 249 ? 13.526 7.113 -18.439 1.00 97.38 249 ALA A N 1
ATOM 1815 C CA . ALA A 1 249 ? 12.076 6.902 -18.424 1.00 97.38 249 ALA A CA 1
ATOM 1816 C C . ALA A 1 249 ? 11.613 6.617 -16.987 1.00 97.38 249 ALA A C 1
ATOM 1818 O O . ALA A 1 249 ? 11.218 5.496 -16.646 1.00 97.38 249 ALA A O 1
ATOM 1819 N N . ASP A 1 250 ? 11.752 7.637 -16.145 1.00 97.69 250 ASP A N 1
ATOM 1820 C CA . ASP A 1 250 ? 11.484 7.549 -14.717 1.00 97.69 250 ASP A CA 1
ATOM 1821 C C . ASP A 1 250 ? 10.011 7.838 -14.415 1.00 97.69 250 ASP A C 1
ATOM 1823 O O . ASP A 1 250 ? 9.370 8.696 -15.028 1.00 97.69 250 ASP A O 1
ATOM 1827 N N . THR A 1 251 ? 9.463 7.114 -13.450 1.00 97.00 251 THR A N 1
ATOM 1828 C CA . THR A 1 251 ? 8.098 7.273 -12.954 1.00 97.00 251 THR A CA 1
ATOM 1829 C C . THR A 1 251 ? 8.129 7.297 -11.434 1.00 97.00 251 THR A C 1
ATOM 1831 O O . THR A 1 251 ? 8.891 6.543 -10.826 1.00 97.00 251 THR A O 1
ATOM 1834 N N . SER A 1 252 ? 7.283 8.114 -10.806 1.00 97.12 252 SER A N 1
ATOM 1835 C CA . SER A 1 252 ? 7.097 8.073 -9.358 1.00 97.12 252 SER A CA 1
ATOM 1836 C C . SER A 1 252 ? 5.634 8.101 -8.935 1.00 97.12 252 SER A C 1
ATOM 1838 O O . SER A 1 252 ? 4.775 8.646 -9.628 1.00 97.12 252 SER A O 1
ATOM 1840 N N . SER A 1 253 ? 5.364 7.509 -7.775 1.00 97.44 253 SER A N 1
ATOM 1841 C CA . SER A 1 253 ? 4.098 7.588 -7.054 1.00 97.44 253 SER A CA 1
ATOM 1842 C C . SER A 1 253 ? 4.392 7.894 -5.592 1.00 97.44 253 SER A C 1
ATOM 1844 O O . SER A 1 253 ? 5.130 7.150 -4.953 1.00 97.44 253 SER A O 1
ATOM 1846 N N . THR A 1 254 ? 3.786 8.939 -5.042 1.00 98.38 254 THR A N 1
ATOM 1847 C CA . THR A 1 254 ? 3.867 9.273 -3.615 1.00 98.38 254 THR A CA 1
ATOM 1848 C C . THR A 1 254 ? 2.479 9.374 -3.009 1.00 98.38 254 THR A C 1
ATOM 1850 O O . THR A 1 254 ? 1.505 9.661 -3.711 1.00 98.38 254 THR A O 1
ATOM 1853 N N . GLY A 1 255 ? 2.376 9.148 -1.702 1.00 98.25 255 GLY A N 1
ATOM 1854 C CA . GLY A 1 255 ? 1.102 9.266 -1.009 1.00 98.25 255 GLY A CA 1
ATOM 1855 C C . GLY A 1 255 ? 1.222 9.508 0.484 1.00 98.25 255 GLY A C 1
ATOM 1856 O O . GLY A 1 255 ? 2.209 9.137 1.120 1.00 98.25 255 GLY A O 1
ATOM 1857 N N . GLN A 1 256 ? 0.192 10.162 1.010 1.00 98.62 256 GLN A N 1
ATOM 1858 C CA . GLN A 1 256 ? -0.046 10.445 2.416 1.00 98.62 256 GLN A CA 1
ATOM 1859 C C . GLN A 1 256 ? -1.518 10.139 2.686 1.00 98.62 256 GLN A C 1
ATOM 1861 O O . GLN A 1 256 ? -2.406 10.845 2.207 1.00 98.62 256 GLN A O 1
ATOM 1866 N N . ASP A 1 257 ? -1.770 9.080 3.439 1.00 98.44 257 ASP A N 1
ATOM 1867 C CA . ASP A 1 257 ? -3.105 8.601 3.755 1.00 98.44 257 ASP A CA 1
ATOM 1868 C C . ASP A 1 257 ? -3.311 8.695 5.274 1.00 98.44 257 ASP A C 1
ATOM 1870 O O . ASP A 1 257 ? -2.416 8.355 6.052 1.00 98.44 257 ASP A O 1
ATOM 1874 N N . ALA A 1 258 ? -4.494 9.129 5.704 1.00 98.69 258 ALA A N 1
ATOM 1875 C CA . ALA A 1 258 ? -4.891 9.150 7.107 1.00 98.69 258 ALA A CA 1
ATOM 1876 C C . ALA A 1 258 ? -6.357 8.738 7.263 1.00 98.69 258 ALA A C 1
ATOM 1878 O O . ALA A 1 258 ? -7.198 9.074 6.427 1.00 98.69 258 ALA A O 1
ATOM 1879 N N . SER A 1 259 ? -6.677 8.030 8.344 1.00 98.62 259 SER A N 1
ATOM 1880 C CA . SER A 1 259 ? -8.053 7.648 8.659 1.00 98.62 259 SER A CA 1
ATOM 1881 C C . SER A 1 259 ? -8.316 7.554 10.154 1.00 98.62 259 SER A C 1
ATOM 1883 O O . SER A 1 259 ? -7.427 7.218 10.940 1.00 98.62 259 SER A O 1
ATOM 1885 N N . LEU A 1 260 ? -9.572 7.794 10.518 1.00 98.50 260 LEU A N 1
ATOM 1886 C CA . LEU A 1 260 ? -10.124 7.573 11.849 1.00 98.50 260 LEU A CA 1
ATOM 1887 C C . LEU A 1 260 ? -11.357 6.688 11.726 1.00 98.50 260 LEU A C 1
ATOM 1889 O O . LEU A 1 260 ? -12.211 6.930 10.873 1.00 98.50 260 LEU A O 1
ATOM 1893 N N . ARG A 1 261 ? -11.452 5.687 12.592 1.00 97.88 261 ARG A N 1
ATOM 1894 C CA . ARG A 1 261 ? -12.570 4.756 12.653 1.00 97.88 261 ARG A CA 1
ATOM 1895 C C . ARG A 1 261 ? -13.040 4.609 14.090 1.00 97.88 261 ARG A C 1
ATOM 1897 O O . ARG A 1 261 ? -12.222 4.357 14.968 1.00 97.88 261 ARG A O 1
ATOM 1904 N N . LEU A 1 262 ? -14.335 4.751 14.325 1.00 97.69 262 LEU A N 1
ATOM 1905 C CA . LEU A 1 262 ? -14.963 4.529 15.620 1.00 97.69 262 LEU A CA 1
ATOM 1906 C C . LEU A 1 262 ? -15.897 3.327 15.501 1.00 97.69 262 LEU A C 1
ATOM 1908 O O . LEU A 1 262 ? -16.811 3.339 14.675 1.00 97.69 262 LEU A O 1
ATOM 1912 N N . VAL A 1 263 ? -15.663 2.299 16.313 1.00 97.06 263 VAL A N 1
ATOM 1913 C CA . VAL A 1 263 ? -16.433 1.051 16.274 1.00 97.06 263 VAL A CA 1
ATOM 1914 C C . VAL A 1 263 ? -17.092 0.832 17.627 1.00 97.06 263 VAL A C 1
ATOM 1916 O O . VAL A 1 263 ? -16.400 0.767 18.639 1.00 97.06 263 VAL A O 1
ATOM 1919 N N . GLY A 1 264 ? -18.419 0.721 17.637 1.00 96.44 264 GLY A N 1
ATOM 1920 C CA . GLY A 1 264 ? -19.216 0.383 18.813 1.00 96.44 264 GLY A CA 1
ATOM 1921 C C . GLY A 1 264 ? -19.811 -1.017 18.692 1.00 96.44 264 GLY A C 1
ATOM 1922 O O . GLY A 1 264 ? -20.360 -1.350 17.642 1.00 96.44 264 GLY A O 1
ATOM 1923 N N . ARG A 1 265 ? -19.717 -1.830 19.749 1.00 94.06 265 ARG A N 1
ATOM 1924 C CA . ARG A 1 265 ? -20.184 -3.232 19.799 1.00 94.06 265 ARG A CA 1
ATOM 1925 C C . ARG A 1 265 ? -21.200 -3.526 20.910 1.00 94.06 265 ARG A C 1
ATOM 1927 O O . ARG A 1 265 ? -21.449 -4.688 21.204 1.00 94.06 265 ARG A O 1
ATOM 1934 N N . GLY A 1 266 ? -21.787 -2.490 21.509 1.00 91.00 266 GLY A N 1
ATOM 1935 C CA . GLY A 1 266 ? -22.885 -2.651 22.467 1.00 91.00 266 GLY A CA 1
ATOM 1936 C C . GLY A 1 266 ? -24.196 -3.081 21.793 1.00 91.00 266 GLY A C 1
ATOM 1937 O O . GLY A 1 266 ? -24.213 -3.459 20.622 1.00 91.00 266 GLY A O 1
ATOM 1938 N N . ASP A 1 267 ? -25.316 -2.938 22.508 1.00 91.25 267 ASP A N 1
ATOM 1939 C CA . ASP A 1 267 ? -26.664 -3.309 22.027 1.00 91.25 267 ASP A CA 1
ATOM 1940 C C . ASP A 1 267 ? -27.022 -2.704 20.659 1.00 91.25 267 ASP A C 1
ATOM 1942 O O . ASP A 1 267 ? -27.781 -3.284 19.879 1.00 91.25 267 ASP A O 1
ATOM 1946 N N . TRP A 1 268 ? -26.458 -1.532 20.357 1.00 91.88 268 TRP A N 1
ATOM 1947 C CA . TRP A 1 268 ? -26.522 -0.910 19.044 1.00 91.88 268 TRP A CA 1
ATOM 1948 C C . TRP A 1 268 ? -25.119 -0.785 18.446 1.00 91.88 268 TRP A C 1
ATOM 1950 O O . TRP A 1 268 ? -24.356 0.124 18.781 1.00 91.88 268 TRP A O 1
ATOM 1960 N N . ALA A 1 269 ? -24.783 -1.722 17.559 1.00 94.00 269 ALA A N 1
ATOM 1961 C CA . ALA A 1 269 ? -23.489 -1.764 16.897 1.00 94.00 269 ALA A CA 1
ATOM 1962 C C . ALA A 1 269 ? -23.378 -0.710 15.783 1.00 94.00 269 ALA A C 1
ATOM 1964 O O . ALA A 1 269 ? -24.294 -0.542 14.974 1.00 94.00 269 ALA A O 1
ATOM 1965 N N . PHE A 1 270 ? -22.229 -0.037 15.702 1.00 94.50 270 PHE A N 1
ATOM 1966 C CA . PHE A 1 270 ? -21.937 0.947 14.657 1.00 94.50 270 PHE A CA 1
ATOM 1967 C C . PHE A 1 270 ? -20.461 0.921 14.242 1.00 94.50 270 PHE A C 1
ATOM 1969 O O . PHE A 1 270 ? -19.588 0.486 14.991 1.00 94.50 270 PHE A O 1
ATOM 1976 N N . ASP A 1 271 ? -20.185 1.408 13.035 1.00 95.06 271 ASP A N 1
ATOM 1977 C CA . ASP A 1 271 ? -18.843 1.503 12.458 1.00 95.06 271 ASP A CA 1
ATOM 1978 C C . ASP A 1 271 ? -18.764 2.752 11.588 1.00 95.06 271 ASP A C 1
ATOM 1980 O O . ASP A 1 271 ? -19.264 2.753 10.464 1.00 95.06 271 ASP A O 1
ATOM 1984 N N . VAL A 1 272 ? -18.167 3.805 12.141 1.00 96.88 272 VAL A N 1
ATOM 1985 C CA . VAL A 1 272 ? -18.020 5.103 11.482 1.00 96.88 272 VAL A CA 1
ATOM 1986 C C . VAL A 1 272 ? -16.574 5.259 11.053 1.00 96.88 272 VAL A C 1
ATOM 1988 O O . VAL A 1 272 ? -15.675 5.225 11.893 1.00 96.88 272 VAL A O 1
ATOM 1991 N N . LEU A 1 273 ? -16.339 5.464 9.761 1.00 97.25 273 LEU A N 1
ATOM 1992 C CA . LEU A 1 273 ? -15.002 5.640 9.195 1.00 97.25 273 LEU A CA 1
ATOM 1993 C C . LEU A 1 273 ? -14.931 6.960 8.437 1.00 97.25 273 LEU A C 1
ATOM 1995 O O . LEU A 1 273 ? -15.805 7.252 7.630 1.00 97.25 273 LEU A O 1
ATOM 1999 N N . ALA A 1 274 ? -13.846 7.706 8.621 1.00 98.25 274 ALA A N 1
ATOM 2000 C CA . ALA A 1 274 ? -13.485 8.840 7.780 1.00 98.25 274 ALA A CA 1
ATOM 2001 C C . ALA A 1 274 ? -12.018 8.734 7.356 1.00 98.25 274 ALA A C 1
ATOM 2003 O O . ALA A 1 274 ? -11.163 8.305 8.135 1.00 98.25 274 ALA A O 1
ATOM 2004 N N . TYR A 1 275 ? -11.715 9.135 6.124 1.00 98.19 275 TYR A N 1
ATOM 2005 C CA . TYR A 1 275 ? -10.360 9.102 5.588 1.00 98.19 275 TYR A CA 1
ATOM 2006 C C . TYR A 1 275 ? -10.062 10.282 4.665 1.00 98.19 275 TYR A C 1
ATOM 2008 O O . TYR A 1 275 ? -10.953 10.883 4.060 1.00 98.19 275 TYR A O 1
ATOM 2016 N N . VAL A 1 276 ? -8.770 10.564 4.533 1.00 98.50 276 VAL A N 1
ATOM 2017 C CA . VAL A 1 276 ? -8.196 11.495 3.566 1.00 98.50 276 VAL A CA 1
ATOM 2018 C C . VAL A 1 276 ? -6.947 10.876 2.947 1.00 98.50 276 VAL A C 1
ATOM 2020 O O . VAL A 1 276 ? -6.190 10.166 3.608 1.00 98.50 276 VAL A O 1
ATOM 2023 N N . GLN A 1 277 ? -6.743 11.134 1.664 1.00 98.25 277 GLN A N 1
ATOM 2024 C CA . GLN A 1 277 ? -5.611 10.671 0.876 1.00 98.25 277 GLN A CA 1
ATOM 2025 C C . GLN A 1 277 ? -5.114 11.833 0.036 1.00 98.25 277 GLN A C 1
ATOM 2027 O O . GLN A 1 277 ? -5.903 12.457 -0.670 1.00 98.25 277 GLN A O 1
ATOM 2032 N N . ALA A 1 278 ? -3.820 12.109 0.087 1.00 98.31 278 ALA A N 1
ATOM 2033 C CA . ALA A 1 278 ? -3.148 13.057 -0.785 1.00 98.31 278 ALA A CA 1
ATOM 2034 C C . ALA A 1 278 ? -2.034 12.316 -1.518 1.00 98.31 278 ALA A C 1
ATOM 2036 O O . ALA A 1 278 ? -1.097 11.811 -0.899 1.00 98.31 278 ALA A O 1
ATOM 2037 N N . ARG A 1 279 ? -2.148 12.218 -2.840 1.00 97.88 279 ARG A N 1
ATOM 2038 C CA . ARG A 1 279 ? -1.242 11.437 -3.685 1.00 97.88 279 ARG A CA 1
ATOM 2039 C C . ARG A 1 279 ? -0.723 12.261 -4.840 1.00 97.88 279 ARG A C 1
ATOM 2041 O O . ARG A 1 279 ? -1.327 13.263 -5.219 1.00 97.88 279 ARG A O 1
ATOM 2048 N N . ASN A 1 280 ? 0.407 11.847 -5.389 1.00 97.88 280 ASN A N 1
ATOM 2049 C CA . ASN A 1 280 ? 0.982 12.474 -6.563 1.00 97.88 280 ASN A CA 1
ATOM 2050 C C . ASN A 1 280 ? 1.656 11.426 -7.445 1.00 97.88 280 ASN A C 1
ATOM 2052 O O . ASN A 1 280 ? 2.327 10.517 -6.957 1.00 97.88 280 ASN A O 1
ATOM 2056 N N . PHE A 1 281 ? 1.515 11.605 -8.751 1.00 97.75 281 PHE A N 1
ATOM 2057 C CA . PHE A 1 281 ? 2.137 10.764 -9.761 1.00 97.75 281 PHE A CA 1
ATOM 2058 C C . PHE A 1 281 ? 2.968 11.617 -10.723 1.00 97.75 281 PHE A C 1
ATOM 2060 O O . PHE A 1 281 ? 2.536 12.693 -11.144 1.00 97.75 281 PHE A O 1
ATOM 2067 N N . SER A 1 282 ? 4.152 11.133 -11.090 1.00 97.50 282 SER A N 1
ATOM 2068 C CA . SER A 1 282 ? 4.992 11.737 -12.127 1.00 97.50 282 SER A CA 1
ATOM 2069 C C . SER A 1 282 ? 5.469 10.679 -13.112 1.00 97.50 282 SER A C 1
ATOM 2071 O O . SER A 1 282 ? 5.631 9.517 -12.741 1.00 97.50 282 SER A O 1
ATOM 2073 N N . ASN A 1 283 ? 5.672 11.054 -14.375 1.00 97.31 283 ASN A N 1
ATOM 2074 C CA . ASN A 1 283 ? 6.044 10.108 -15.421 1.00 97.31 283 ASN A CA 1
ATOM 2075 C C . ASN A 1 283 ? 6.796 10.768 -16.579 1.00 97.31 283 ASN A C 1
ATOM 2077 O O . ASN A 1 283 ? 6.315 11.725 -17.191 1.00 97.31 283 ASN A O 1
ATOM 2081 N N . ILE A 1 284 ? 7.937 10.191 -16.942 1.00 97.94 284 ILE A N 1
ATOM 2082 C CA . ILE A 1 284 ? 8.717 10.564 -18.117 1.00 97.94 284 ILE A CA 1
ATOM 2083 C C . ILE A 1 284 ? 8.583 9.465 -19.170 1.00 97.94 284 ILE A C 1
ATOM 2085 O O . ILE A 1 284 ? 8.862 8.294 -18.917 1.00 97.94 284 ILE A O 1
ATOM 2089 N N . VAL A 1 285 ? 8.187 9.847 -20.386 1.00 96.94 285 VAL A N 1
ATOM 2090 C CA . VAL A 1 285 ? 8.119 8.920 -21.524 1.00 96.94 285 VAL A CA 1
ATOM 2091 C C . VAL A 1 285 ? 9.270 9.206 -22.475 1.00 96.94 285 VAL A C 1
ATOM 2093 O O . VAL A 1 285 ? 9.452 10.335 -22.938 1.00 96.94 285 VAL A O 1
ATOM 2096 N N . ILE A 1 286 ? 10.023 8.157 -22.794 1.00 97.62 286 ILE A N 1
ATOM 2097 C CA . ILE A 1 286 ? 11.073 8.163 -23.811 1.00 97.62 286 ILE A CA 1
ATOM 2098 C C . ILE A 1 286 ? 10.551 7.451 -25.063 1.00 97.62 286 ILE A C 1
ATOM 2100 O O . ILE A 1 286 ? 10.032 6.334 -24.984 1.00 97.62 286 ILE A O 1
ATOM 2104 N N . SER A 1 287 ? 10.693 8.088 -26.228 1.00 95.94 287 SER A N 1
ATOM 2105 C CA . SER A 1 287 ? 10.308 7.496 -27.513 1.00 95.94 287 SER A CA 1
ATOM 2106 C C . SER A 1 287 ? 11.099 6.222 -27.798 1.00 95.94 287 SER A C 1
ATOM 2108 O O . SER A 1 287 ? 12.326 6.223 -27.735 1.00 95.94 287 SER A O 1
ATOM 2110 N N . SER A 1 288 ? 10.414 5.161 -28.225 1.00 93.88 288 SER A N 1
ATOM 2111 C CA . SER A 1 288 ? 11.067 3.932 -28.688 1.00 93.88 288 SER A CA 1
ATOM 2112 C C . SER A 1 288 ? 11.742 4.053 -30.055 1.00 93.88 288 SER A C 1
ATOM 2114 O O . SER A 1 288 ? 12.407 3.108 -30.466 1.00 93.88 288 SER A O 1
ATOM 2116 N N . THR A 1 289 ? 11.551 5.172 -30.761 1.00 94.25 289 THR A N 1
ATOM 2117 C CA . THR A 1 289 ? 12.106 5.394 -32.105 1.00 94.25 289 THR A CA 1
ATOM 2118 C C . THR A 1 289 ? 13.245 6.404 -32.075 1.00 94.25 289 THR A C 1
ATOM 2120 O O . THR A 1 289 ? 14.296 6.161 -32.655 1.00 94.25 289 THR A O 1
ATOM 2123 N N . SER A 1 290 ? 13.052 7.544 -31.402 1.00 95.75 290 SER A N 1
ATOM 2124 C CA . SER A 1 290 ? 14.065 8.607 -31.342 1.00 95.75 290 SER A CA 1
ATOM 2125 C C . SER A 1 290 ? 14.913 8.583 -30.071 1.00 95.75 290 SER A C 1
ATOM 2127 O O . SER A 1 290 ? 15.901 9.310 -30.005 1.00 95.75 290 SER A O 1
ATOM 2129 N N . PHE A 1 291 ? 14.516 7.804 -29.056 1.00 96.06 291 PHE A N 1
ATOM 2130 C CA . PHE A 1 291 ? 15.136 7.766 -27.723 1.00 96.06 291 PHE A CA 1
ATOM 2131 C C . PHE A 1 291 ? 15.239 9.138 -27.043 1.00 96.06 291 PHE A C 1
ATOM 2133 O O . PHE A 1 291 ? 16.068 9.356 -26.164 1.00 96.06 291 PHE A O 1
ATOM 2140 N N . ARG A 1 292 ? 14.373 10.076 -27.441 1.00 96.50 292 ARG A N 1
ATOM 2141 C CA . ARG A 1 292 ? 14.229 11.395 -26.820 1.00 96.50 292 ARG A CA 1
ATOM 2142 C C . ARG A 1 292 ? 13.007 11.420 -25.912 1.00 96.50 292 ARG A C 1
ATOM 2144 O O . ARG A 1 292 ? 12.035 10.699 -26.151 1.00 96.50 292 ARG A O 1
ATOM 2151 N N . LYS A 1 293 ? 13.050 12.292 -24.904 1.00 97.12 293 LYS A N 1
ATOM 2152 C CA . LYS A 1 293 ? 11.907 12.591 -24.038 1.00 97.12 293 LYS A CA 1
ATOM 2153 C C . LYS A 1 293 ? 10.752 13.155 -24.863 1.00 97.12 293 LYS A C 1
ATOM 2155 O O . LYS A 1 293 ? 10.918 14.174 -25.529 1.00 97.12 293 LYS A O 1
ATOM 2160 N N . THR A 1 294 ? 9.603 12.487 -24.817 1.00 97.12 294 THR A N 1
ATOM 2161 C CA . THR A 1 294 ? 8.367 12.897 -25.503 1.00 97.12 294 THR A CA 1
ATOM 2162 C C . THR A 1 294 ? 7.289 13.380 -24.544 1.00 97.12 294 THR A C 1
ATOM 2164 O O . THR A 1 294 ? 6.430 14.152 -24.955 1.00 97.12 294 THR A O 1
ATOM 2167 N N . LEU A 1 295 ? 7.345 12.969 -23.275 1.00 96.62 295 LEU A N 1
ATOM 2168 C CA . LEU A 1 295 ? 6.487 13.472 -22.204 1.00 96.62 295 LEU A CA 1
ATOM 2169 C C . LEU A 1 295 ? 7.310 13.668 -20.934 1.00 96.62 295 LEU A C 1
ATOM 2171 O O . LEU A 1 295 ? 8.183 12.860 -20.624 1.00 96.62 295 LEU A O 1
ATOM 2175 N N . ASP A 1 296 ? 6.987 14.729 -20.205 1.00 96.81 296 ASP A N 1
ATOM 2176 C CA . ASP A 1 296 ? 7.500 15.022 -18.871 1.00 96.81 296 ASP A CA 1
ATOM 2177 C C . ASP A 1 296 ? 6.333 15.480 -17.989 1.00 96.81 296 ASP A C 1
ATOM 2179 O O . ASP A 1 296 ? 6.024 16.670 -17.882 1.00 96.81 296 ASP A O 1
ATOM 2183 N N . GLN A 1 297 ? 5.611 14.508 -17.438 1.00 96.31 297 GLN A N 1
ATOM 2184 C CA . GLN A 1 297 ? 4.512 14.739 -16.513 1.00 96.31 297 GLN A CA 1
ATOM 2185 C C . GLN A 1 297 ? 5.100 14.903 -15.113 1.00 96.31 297 GLN A C 1
ATOM 2187 O O . GLN A 1 297 ? 5.333 13.925 -14.409 1.00 96.31 297 GLN A O 1
ATOM 2192 N N . ARG A 1 298 ? 5.364 16.152 -14.722 1.00 94.75 298 ARG A N 1
ATOM 2193 C CA . ARG A 1 298 ? 6.082 16.464 -13.474 1.00 94.75 298 ARG A CA 1
ATOM 2194 C C . ARG A 1 298 ? 5.302 16.128 -12.206 1.00 94.75 298 ARG A C 1
ATOM 2196 O O . ARG A 1 298 ? 5.893 15.716 -11.216 1.00 94.75 298 ARG A O 1
ATOM 2203 N N . ALA A 1 299 ? 3.995 16.363 -12.221 1.00 95.75 299 ALA A N 1
ATOM 2204 C CA . ALA A 1 299 ? 3.116 16.112 -11.090 1.00 95.75 299 ALA A CA 1
ATOM 2205 C C . ALA A 1 299 ? 1.678 15.930 -11.575 1.00 95.75 299 ALA A C 1
ATOM 2207 O O . ALA A 1 299 ? 1.244 16.528 -12.562 1.00 95.75 299 ALA A O 1
ATOM 2208 N N . THR A 1 300 ? 0.927 15.109 -10.863 1.00 97.25 300 THR A N 1
ATOM 2209 C CA . THR A 1 300 ? -0.516 14.924 -10.999 1.00 97.25 300 THR A CA 1
ATOM 2210 C C . THR A 1 300 ? -1.051 14.696 -9.596 1.00 97.25 300 THR A C 1
ATOM 2212 O O . THR A 1 300 ? -1.237 13.550 -9.187 1.00 97.25 300 THR A O 1
ATOM 2215 N N . PRO A 1 301 ? -1.183 15.784 -8.815 1.00 97.25 301 PRO A N 1
ATOM 2216 C CA . PRO A 1 301 ? -1.684 15.693 -7.460 1.00 97.25 301 PRO A CA 1
ATOM 2217 C C . PRO A 1 301 ? -3.150 15.263 -7.488 1.00 97.25 301 PRO A C 1
ATOM 2219 O O . PRO A 1 301 ? -3.929 15.715 -8.330 1.00 97.25 301 PRO A O 1
ATOM 2222 N N . SER A 1 302 ? -3.527 14.411 -6.547 1.00 97.19 302 SER A N 1
ATOM 2223 C CA . SER A 1 302 ? -4.896 13.945 -6.378 1.00 97.19 302 SER A CA 1
ATOM 2224 C C . SER A 1 302 ? -5.231 13.836 -4.899 1.00 97.19 302 SER A C 1
ATOM 2226 O O . SER A 1 302 ? -4.415 13.352 -4.111 1.00 97.19 302 SER A O 1
ATOM 2228 N N . THR A 1 303 ? -6.432 14.276 -4.535 1.00 97.75 303 THR A N 1
ATOM 2229 C CA . THR A 1 303 ? -6.936 14.196 -3.166 1.00 97.75 303 THR A CA 1
ATOM 2230 C C . THR A 1 303 ? -8.211 13.370 -3.149 1.00 97.75 303 THR A C 1
ATOM 2232 O O . THR A 1 303 ? -9.129 13.633 -3.922 1.00 97.75 303 THR A O 1
ATOM 2235 N N . GLY A 1 304 ? -8.266 12.384 -2.261 1.00 95.88 304 GLY A N 1
ATOM 2236 C CA . GLY A 1 304 ? -9.454 11.592 -1.970 1.00 95.88 304 GLY A CA 1
ATOM 2237 C C . GLY A 1 304 ? -9.897 11.842 -0.537 1.00 95.88 304 GLY A C 1
ATOM 2238 O O . GLY A 1 304 ? -9.071 11.889 0.367 1.00 95.88 304 GLY A O 1
ATOM 2239 N N . LEU A 1 305 ? -11.194 12.006 -0.321 1.00 96.19 305 LEU A N 1
ATOM 2240 C CA . LEU A 1 305 ? -11.796 12.080 1.006 1.00 96.19 305 LEU A CA 1
ATOM 2241 C C . LEU A 1 305 ? -13.097 11.290 0.992 1.00 96.19 305 LEU A C 1
ATOM 2243 O O . LEU A 1 305 ? -13.776 11.232 -0.035 1.00 96.19 305 LEU A O 1
ATOM 2247 N N . GLY A 1 306 ? -13.429 10.659 2.108 1.00 94.69 306 GLY A N 1
ATOM 2248 C CA . GLY A 1 306 ? -14.627 9.841 2.185 1.00 94.69 306 GLY A CA 1
ATOM 2249 C C . GLY A 1 306 ? -14.831 9.222 3.553 1.00 94.69 306 GLY A C 1
ATOM 2250 O O . GLY A 1 306 ? -14.049 9.430 4.481 1.00 94.69 306 GLY A O 1
ATOM 2251 N N . GLY A 1 307 ? -15.909 8.459 3.661 1.00 93.25 307 GLY A N 1
ATOM 2252 C CA . GLY A 1 307 ? -16.295 7.777 4.880 1.00 93.25 307 GLY A CA 1
ATOM 2253 C C . GLY A 1 307 ? -17.514 6.888 4.677 1.00 93.25 307 GLY A C 1
ATOM 2254 O O . GLY A 1 307 ? -18.093 6.880 3.587 1.00 93.25 307 GLY A O 1
ATOM 2255 N N . LYS A 1 308 ? -17.868 6.132 5.713 1.00 91.12 308 LYS A N 1
ATOM 2256 C CA . LYS A 1 308 ? -19.068 5.292 5.783 1.00 91.12 308 LYS A CA 1
ATOM 2257 C C . LYS A 1 308 ? -19.618 5.262 7.203 1.00 91.12 308 LYS A C 1
ATOM 2259 O O . LYS A 1 308 ? -18.818 5.539 8.130 1.00 91.12 308 LYS A O 1
#

Sequence (308 aa):
MLPALAMVVPTSVQAQEIVVIGAGLEAPPAAPAYNIQTIDRDRLLEAASGRLEDALSSAAGFQQFRRSDSRASNPSAQGVTLRALGGNATSRTLILLDGVPMADPFFGYIPFSAIAPERLAAARVTRGGGAGAFGAGAVAGIVELDSANADQLGLVQASLTGNDRGETELSGTLAPKLGEGFAVVSGRWDRGQGFWTTPVNQRVPASARAAFDAWSAGLRAVAPITPDIELQARGLVFEDRRTLRFTGADTSSTGQDASLRLVGRGDWAFDVLAYVQARNFSNIVISSTSFRKTLDQRATPSTGLGGK

Radius of gyration: 23.32 Å; chains: 1; bounding box: 49×34×107 Å